Protein AF-B9RR14-F1 (afdb_monomer)

Structure (mmCIF, N/CA/C/O backbone):
data_AF-B9RR14-F1
#
_entry.id   AF-B9RR14-F1
#
loop_
_atom_site.group_PDB
_atom_site.id
_atom_site.type_symbol
_atom_site.label_atom_id
_atom_site.label_alt_id
_atom_site.label_comp_id
_atom_site.label_asym_id
_atom_site.label_entity_id
_atom_site.label_seq_id
_atom_site.pdbx_PDB_ins_code
_atom_site.Cartn_x
_atom_site.Cartn_y
_atom_site.Cartn_z
_atom_site.occupancy
_atom_site.B_iso_or_equiv
_atom_site.auth_seq_id
_atom_site.auth_comp_id
_atom_site.auth_asym_id
_atom_site.auth_atom_id
_atom_site.pdbx_PDB_model_num
ATOM 1 N N . MET A 1 1 ? 9.572 -14.301 -34.801 1.00 52.97 1 MET A N 1
ATOM 2 C CA . MET A 1 1 ? 9.648 -12.819 -34.838 1.00 52.97 1 MET A CA 1
ATOM 3 C C . MET A 1 1 ? 10.813 -12.328 -35.701 1.00 52.97 1 MET A C 1
ATOM 5 O O . MET A 1 1 ? 10.552 -11.582 -36.636 1.00 52.97 1 MET A 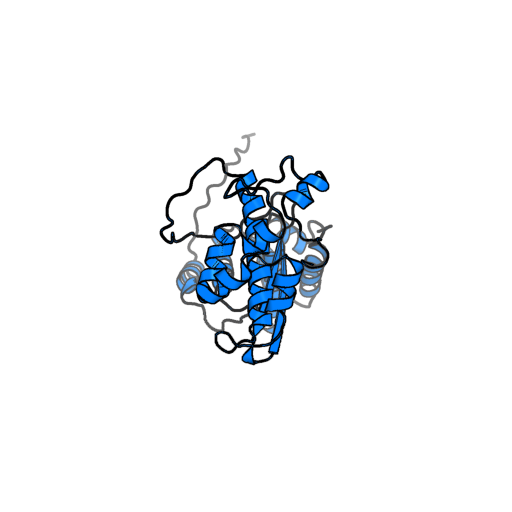O 1
ATOM 9 N N . VAL A 1 2 ? 12.050 -12.800 -35.463 1.00 56.50 2 VAL A N 1
ATOM 10 C CA . VAL A 1 2 ? 13.225 -12.548 -36.335 1.00 56.50 2 VAL A CA 1
ATOM 11 C C . VAL A 1 2 ? 12.963 -13.010 -37.778 1.00 56.50 2 VAL A C 1
ATOM 13 O O . VAL A 1 2 ? 13.040 -12.211 -38.700 1.00 56.50 2 VAL A O 1
ATOM 16 N N . TYR A 1 3 ? 12.524 -14.263 -37.936 1.00 54.09 3 TYR A N 1
ATOM 17 C CA . TYR A 1 3 ? 12.228 -14.916 -39.222 1.00 54.09 3 TYR A CA 1
ATOM 18 C C . TYR A 1 3 ? 11.117 -14.246 -40.053 1.00 54.09 3 TYR A C 1
ATOM 20 O O . TYR A 1 3 ? 11.032 -14.420 -41.259 1.00 54.09 3 TYR A O 1
ATOM 28 N N . HIS A 1 4 ? 10.250 -13.458 -39.412 1.00 56.78 4 HIS A N 1
ATOM 29 C CA . HIS A 1 4 ? 9.171 -12.732 -40.092 1.00 56.78 4 HIS A CA 1
ATOM 30 C C . HIS A 1 4 ? 9.531 -11.259 -40.341 1.00 56.78 4 HIS A C 1
ATOM 32 O O . HIS A 1 4 ? 8.638 -10.441 -40.557 1.00 56.78 4 HIS A O 1
ATOM 38 N N . GLY A 1 5 ? 10.810 -10.876 -40.200 1.00 57.16 5 GLY A N 1
ATOM 39 C CA . GLY A 1 5 ? 11.285 -9.499 -40.398 1.00 57.16 5 GLY A CA 1
ATOM 40 C C . GLY A 1 5 ? 10.596 -8.456 -39.508 1.00 57.16 5 GLY A C 1
ATOM 41 O O . GLY A 1 5 ? 10.641 -7.263 -39.792 1.00 57.16 5 GLY A O 1
ATOM 42 N N . SER A 1 6 ? 9.924 -8.900 -38.443 1.00 61.69 6 SER A N 1
ATOM 43 C CA . SER A 1 6 ? 8.972 -8.090 -37.673 1.00 61.69 6 SER A CA 1
ATOM 44 C C . SER A 1 6 ? 9.599 -7.439 -36.439 1.00 61.69 6 SER A C 1
ATOM 46 O O . SER A 1 6 ? 8.899 -6.822 -35.639 1.00 61.69 6 SER A O 1
ATOM 48 N N . ILE A 1 7 ? 10.913 -7.586 -36.265 1.00 73.75 7 ILE A N 1
ATOM 49 C CA . ILE A 1 7 ? 11.652 -6.962 -35.170 1.00 73.75 7 ILE A CA 1
ATOM 50 C C . ILE A 1 7 ? 11.805 -5.465 -35.441 1.00 73.75 7 ILE A C 1
ATOM 52 O O . ILE A 1 7 ? 12.308 -5.061 -36.485 1.00 73.75 7 ILE A O 1
ATOM 56 N N . MET A 1 8 ? 11.374 -4.649 -34.477 1.00 73.44 8 MET A N 1
ATOM 57 C CA . MET A 1 8 ? 11.361 -3.183 -34.547 1.00 73.44 8 MET A CA 1
ATOM 58 C C . MET A 1 8 ? 12.761 -2.564 -34.384 1.00 73.44 8 MET A C 1
ATOM 60 O O . MET A 1 8 ? 13.009 -1.837 -33.425 1.00 73.44 8 MET A O 1
ATOM 64 N N . CYS A 1 9 ? 13.675 -2.836 -35.317 1.00 79.94 9 CYS A N 1
ATOM 65 C CA . CYS A 1 9 ? 14.939 -2.102 -35.460 1.00 79.94 9 CYS A CA 1
ATOM 66 C C . CYS A 1 9 ? 14.716 -0.721 -36.109 1.00 79.94 9 CYS A C 1
ATOM 68 O O . CYS A 1 9 ? 13.651 -0.475 -36.685 1.00 79.94 9 CYS A O 1
ATOM 70 N N . ASN A 1 10 ? 15.694 0.189 -36.057 1.00 78.75 10 ASN A N 1
ATOM 71 C CA . ASN A 1 10 ? 15.516 1.547 -36.587 1.00 78.75 10 ASN A CA 1
ATOM 72 C C . ASN A 1 10 ? 15.233 1.579 -38.098 1.00 78.75 10 ASN A C 1
ATOM 74 O O . ASN A 1 10 ? 14.476 2.443 -38.531 1.00 78.75 10 ASN A O 1
ATOM 78 N N . VAL A 1 11 ? 15.707 0.607 -38.891 1.00 82.25 11 VAL A N 1
ATOM 79 C CA . VAL A 1 11 ? 15.262 0.444 -40.294 1.00 82.25 11 VAL A CA 1
ATOM 80 C C . VAL A 1 11 ? 13.749 0.224 -40.379 1.00 82.25 11 VAL A C 1
ATOM 82 O O . VAL A 1 11 ? 13.068 0.879 -41.166 1.00 82.25 11 VAL A O 1
ATOM 85 N N . GLN A 1 12 ? 13.193 -0.671 -39.557 1.00 79.38 12 GLN A N 1
ATOM 86 C CA . GLN A 1 12 ? 11.753 -0.949 -39.549 1.00 79.38 12 GLN A CA 1
ATOM 87 C C . GLN A 1 12 ? 10.946 0.209 -38.952 1.00 79.38 12 GLN A C 1
ATOM 89 O O . GLN A 1 12 ? 9.848 0.493 -39.422 1.00 79.38 12 GLN A O 1
ATOM 94 N N . ARG A 1 13 ? 11.494 0.919 -37.959 1.00 75.12 13 ARG A N 1
ATOM 95 C CA . ARG A 1 13 ? 10.875 2.121 -37.382 1.00 75.12 13 ARG A CA 1
ATOM 96 C C . ARG A 1 13 ? 10.825 3.267 -38.387 1.00 75.12 13 ARG A C 1
ATOM 98 O O . ARG A 1 13 ? 9.774 3.881 -38.514 1.00 75.12 13 ARG A O 1
ATOM 105 N N . ALA A 1 14 ? 11.909 3.511 -39.125 1.00 77.69 14 ALA A N 1
ATOM 106 C CA . ALA A 1 14 ? 11.965 4.543 -40.157 1.00 77.69 14 ALA A CA 1
ATOM 107 C C . ALA A 1 14 ? 10.986 4.231 -41.297 1.00 77.69 14 ALA A C 1
ATOM 109 O O . ALA A 1 14 ? 10.186 5.083 -41.672 1.00 77.69 14 ALA A O 1
ATOM 110 N N . ARG A 1 15 ? 10.947 2.972 -41.763 1.00 81.31 15 ARG A N 1
ATOM 111 C CA . ARG A 1 15 ? 9.957 2.505 -42.755 1.00 81.31 15 ARG A CA 1
ATOM 112 C C . ARG A 1 15 ? 8.505 2.714 -42.317 1.00 81.31 15 ARG A C 1
ATOM 114 O O . ARG A 1 15 ? 7.639 2.889 -43.163 1.00 81.31 15 ARG A O 1
ATOM 121 N N . ARG A 1 16 ? 8.238 2.671 -41.010 1.00 79.00 16 ARG A N 1
ATOM 122 C CA . ARG A 1 16 ? 6.902 2.830 -40.414 1.00 79.00 16 ARG A CA 1
ATOM 123 C C . ARG A 1 16 ? 6.635 4.244 -39.880 1.00 79.00 16 ARG A C 1
ATOM 125 O O . ARG A 1 16 ? 5.615 4.451 -39.237 1.00 79.00 16 ARG A O 1
ATOM 132 N N . GLY A 1 17 ? 7.541 5.199 -40.105 1.00 72.62 17 GLY A N 1
ATOM 133 C CA . GLY A 1 17 ? 7.379 6.594 -39.677 1.00 72.62 17 GLY A CA 1
ATOM 134 C C . GLY A 1 17 ? 7.570 6.860 -38.177 1.00 72.62 17 GLY A C 1
ATOM 135 O O . GLY A 1 17 ? 7.240 7.943 -37.711 1.00 72.62 17 GLY A O 1
ATOM 136 N N . PHE A 1 18 ? 8.112 5.912 -37.405 1.00 66.94 18 PHE A N 1
ATOM 137 C CA . PHE A 1 18 ? 8.341 6.075 -35.959 1.00 66.94 18 PHE A CA 1
ATOM 138 C C . PHE A 1 18 ? 9.662 6.774 -35.603 1.00 66.94 18 PHE A C 1
ATOM 140 O O . PHE A 1 18 ? 9.879 7.125 -34.447 1.00 66.94 18 PHE A O 1
ATOM 147 N N . THR A 1 19 ? 10.578 6.935 -36.557 1.00 71.56 19 THR A N 1
ATOM 148 C CA . THR A 1 19 ? 11.848 7.652 -36.363 1.00 71.56 19 THR A CA 1
ATOM 149 C C . THR A 1 19 ? 12.299 8.291 -37.672 1.00 71.56 19 THR A C 1
ATOM 151 O O . THR A 1 19 ? 11.945 7.813 -38.749 1.00 71.56 19 THR A O 1
ATOM 154 N N . SER A 1 20 ? 13.094 9.357 -37.581 1.00 74.06 20 SER A N 1
ATOM 155 C CA . SER A 1 20 ? 13.611 10.107 -38.729 1.00 74.06 20 SER A CA 1
ATOM 156 C C . SER A 1 20 ? 14.852 9.480 -39.375 1.00 74.06 20 SER A C 1
ATOM 158 O O . SER A 1 20 ? 15.225 9.884 -40.473 1.00 74.06 20 SER A O 1
ATOM 160 N N . HIS A 1 21 ? 15.498 8.496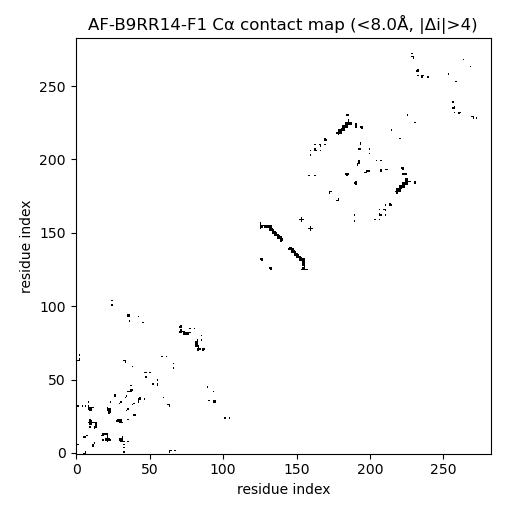 -38.733 1.00 78.38 21 HIS A N 1
ATOM 161 C CA . HIS A 1 21 ? 16.687 7.833 -39.278 1.00 78.38 21 HIS A CA 1
ATOM 162 C C . HIS A 1 21 ? 16.751 6.332 -38.967 1.00 78.38 21 HIS A C 1
ATOM 164 O O . HIS A 1 21 ? 16.360 5.877 -37.893 1.00 78.38 21 HIS A O 1
ATOM 170 N N . SER A 1 22 ? 17.346 5.555 -39.878 1.00 82.25 22 SER A N 1
ATOM 171 C CA . SER A 1 22 ? 17.551 4.106 -39.720 1.00 82.25 22 SER A CA 1
ATOM 172 C C . SER A 1 22 ? 18.838 3.724 -38.976 1.00 82.25 22 SER A C 1
ATOM 174 O O . SER A 1 22 ? 19.099 2.543 -38.761 1.00 82.25 22 SER A O 1
ATOM 176 N N . ARG A 1 23 ? 19.648 4.707 -38.564 1.00 80.06 23 ARG A N 1
ATOM 177 C CA . ARG A 1 23 ? 20.969 4.488 -37.956 1.00 80.06 23 ARG A CA 1
ATOM 178 C C . ARG A 1 23 ? 20.903 3.929 -36.531 1.00 80.06 23 ARG A C 1
ATOM 180 O O . ARG A 1 23 ? 20.001 4.256 -35.760 1.00 80.06 23 ARG A O 1
ATOM 187 N N . CYS A 1 24 ? 21.893 3.118 -36.183 1.00 79.38 24 CYS A N 1
ATOM 188 C CA . CYS A 1 24 ? 22.150 2.561 -34.864 1.00 79.38 24 CYS A CA 1
ATOM 189 C C . CYS A 1 24 ? 22.656 3.661 -33.928 1.00 79.38 24 CYS A C 1
ATOM 191 O O . CYS A 1 24 ? 23.647 4.328 -34.224 1.00 79.38 24 CYS A O 1
ATOM 193 N N . GLY A 1 25 ? 22.019 3.817 -32.766 1.00 71.69 25 GLY A N 1
ATOM 194 C CA . GLY A 1 25 ? 22.361 4.867 -31.796 1.00 71.69 25 GLY A CA 1
ATOM 195 C C . GLY A 1 25 ? 23.733 4.719 -31.121 1.00 71.69 25 GLY A C 1
ATOM 196 O O . GLY A 1 25 ? 24.126 5.604 -30.372 1.00 71.69 25 GLY A O 1
ATOM 197 N N . PHE A 1 26 ? 24.450 3.616 -31.363 1.00 69.38 26 PHE A N 1
ATOM 198 C CA . PHE A 1 26 ? 25.747 3.324 -30.736 1.00 69.38 26 PHE A CA 1
ATOM 199 C C . PHE A 1 26 ? 26.931 3.416 -31.699 1.00 69.38 26 PHE A C 1
ATOM 201 O O . PHE A 1 26 ? 27.992 3.880 -31.302 1.00 69.38 26 PHE A O 1
ATOM 208 N N . TYR A 1 27 ? 26.755 2.968 -32.944 1.00 71.75 27 TYR A N 1
ATOM 209 C CA . TYR A 1 27 ? 27.845 2.858 -33.924 1.00 71.75 27 TYR A CA 1
ATOM 210 C C . TYR A 1 27 ? 27.551 3.583 -35.244 1.00 71.75 27 TYR A C 1
ATOM 212 O O . TYR A 1 27 ? 28.403 3.620 -36.120 1.00 71.75 27 TYR A O 1
ATOM 220 N N . GLY A 1 28 ? 26.369 4.191 -35.399 1.00 71.50 28 GLY A N 1
ATOM 221 C CA . GLY A 1 28 ? 26.037 5.044 -36.546 1.00 71.50 28 GLY A CA 1
ATOM 222 C C . GLY A 1 28 ? 25.685 4.314 -37.848 1.00 71.50 28 GLY A C 1
ATOM 223 O O . GLY A 1 28 ? 25.060 4.929 -38.712 1.00 71.50 28 GLY A O 1
ATOM 224 N N . ASP A 1 29 ? 26.007 3.026 -37.973 1.00 82.00 29 ASP A N 1
ATOM 225 C CA . ASP A 1 29 ? 25.623 2.182 -39.114 1.00 82.00 29 ASP A CA 1
ATOM 226 C C . ASP A 1 29 ? 24.107 2.002 -39.232 1.00 82.00 29 ASP A C 1
ATOM 228 O O . ASP A 1 29 ? 23.364 2.191 -38.269 1.00 82.00 29 ASP A O 1
ATOM 232 N N . GLU A 1 30 ? 23.624 1.582 -40.399 1.00 85.31 30 GLU A N 1
ATOM 233 C CA . GLU A 1 30 ? 22.211 1.255 -40.573 1.00 85.31 30 GLU A CA 1
ATOM 234 C C . GLU A 1 30 ? 21.792 0.057 -39.698 1.00 85.31 30 GLU A C 1
ATOM 236 O O . GLU A 1 30 ? 22.338 -1.046 -39.776 1.00 85.31 30 GLU A O 1
ATOM 241 N N . GLU A 1 31 ? 20.782 0.260 -38.853 1.00 85.50 31 GLU A N 1
ATOM 242 C CA . GLU A 1 31 ? 20.330 -0.729 -37.880 1.00 85.50 31 GLU A CA 1
ATOM 243 C C . GLU A 1 31 ? 19.307 -1.687 -38.499 1.00 85.50 31 GLU A C 1
ATOM 245 O O . GLU A 1 31 ? 18.099 -1.638 -38.238 1.00 85.50 31 GLU A O 1
ATOM 250 N N . SER A 1 32 ? 19.805 -2.574 -39.353 1.00 88.06 32 SER A N 1
ATOM 251 C CA . SER A 1 32 ? 19.064 -3.738 -39.836 1.00 88.06 32 SER A CA 1
ATOM 252 C C . SER A 1 32 ? 18.867 -4.781 -38.722 1.00 88.06 32 SER A C 1
ATOM 254 O O . SER A 1 32 ? 19.476 -4.704 -37.654 1.00 88.06 32 SER A O 1
ATOM 256 N N . VAL A 1 33 ? 18.025 -5.793 -38.959 1.00 85.81 33 VAL A N 1
ATOM 257 C CA . VAL A 1 33 ? 17.794 -6.882 -37.987 1.00 85.81 33 VAL A CA 1
ATOM 258 C C . VAL A 1 33 ? 19.095 -7.633 -37.670 1.00 85.81 33 VAL A C 1
ATOM 260 O O . VAL A 1 33 ? 19.359 -7.910 -36.500 1.00 85.81 33 VAL A O 1
ATOM 263 N N . ILE A 1 34 ? 19.935 -7.911 -38.677 1.00 88.56 34 ILE A N 1
ATOM 264 C CA . ILE A 1 34 ? 21.226 -8.584 -38.459 1.00 88.56 34 ILE A CA 1
ATOM 265 C C . ILE A 1 34 ? 22.206 -7.697 -37.697 1.00 88.56 34 ILE A C 1
ATOM 267 O O . ILE A 1 34 ? 22.870 -8.163 -36.773 1.00 88.56 34 ILE A O 1
ATOM 271 N N . HIS A 1 35 ? 22.228 -6.398 -38.003 1.00 87.81 35 HIS A N 1
ATOM 272 C CA . HIS A 1 35 ? 23.059 -5.457 -37.269 1.00 87.81 35 HIS A CA 1
ATOM 273 C C . HIS A 1 35 ? 22.625 -5.376 -35.805 1.00 87.81 35 HIS A C 1
ATOM 275 O O . HIS A 1 35 ? 23.454 -5.467 -34.903 1.00 87.81 35 HIS A O 1
ATOM 281 N N . ALA A 1 36 ? 21.320 -5.265 -35.549 1.00 86.56 36 ALA A N 1
ATOM 282 C CA . ALA A 1 36 ? 20.792 -5.166 -34.197 1.00 86.56 36 ALA A CA 1
ATOM 283 C C . ALA A 1 36 ? 21.109 -6.405 -33.345 1.00 86.56 36 ALA A C 1
ATOM 285 O O . ALA A 1 36 ? 21.427 -6.261 -32.164 1.00 86.56 36 ALA A O 1
ATOM 286 N N . LEU A 1 37 ? 21.029 -7.600 -33.936 1.00 88.19 37 LEU A N 1
ATOM 287 C CA . LEU A 1 37 ? 21.139 -8.864 -33.208 1.00 88.19 37 LEU A CA 1
ATOM 288 C C . LEU A 1 37 ? 22.536 -9.491 -33.221 1.00 88.19 37 LEU A C 1
ATOM 290 O O . LEU A 1 37 ? 22.820 -10.275 -32.320 1.00 88.19 37 LEU A O 1
ATOM 294 N N . ARG A 1 38 ? 23.395 -9.184 -34.200 1.00 89.81 38 ARG A N 1
ATOM 295 C CA . ARG A 1 38 ? 24.703 -9.838 -34.386 1.00 89.81 38 ARG A CA 1
ATOM 296 C C . ARG A 1 38 ? 25.844 -8.852 -34.614 1.00 89.81 38 ARG A C 1
ATOM 298 O O . ARG A 1 38 ? 26.845 -8.937 -33.912 1.00 89.81 38 ARG A O 1
ATOM 305 N N . ASP A 1 39 ? 25.708 -7.933 -35.573 1.00 87.88 39 ASP A N 1
ATOM 306 C CA . ASP A 1 39 ? 26.886 -7.212 -36.093 1.00 87.88 39 ASP A CA 1
ATOM 307 C C . ASP A 1 39 ? 27.243 -5.932 -35.328 1.00 87.88 39 ASP A C 1
ATOM 309 O O . ASP A 1 39 ? 28.390 -5.483 -35.375 1.00 87.88 39 ASP A O 1
ATOM 313 N N . CYS A 1 40 ? 26.295 -5.362 -34.584 1.00 87.12 40 CYS A N 1
ATOM 314 C CA . CYS A 1 40 ? 26.552 -4.244 -33.684 1.00 87.12 40 CYS A CA 1
ATOM 315 C C . CYS A 1 40 ? 27.602 -4.627 -32.636 1.00 87.12 40 CYS A C 1
ATOM 317 O O . CYS A 1 40 ? 27.478 -5.677 -32.011 1.00 87.12 40 CYS A O 1
ATOM 319 N N . GLY A 1 41 ? 28.558 -3.739 -32.341 1.00 80.12 41 GLY A N 1
ATOM 320 C CA . GLY A 1 41 ? 29.623 -4.005 -31.362 1.00 80.12 41 GLY A CA 1
ATOM 321 C C . GLY A 1 41 ? 29.118 -4.477 -29.990 1.00 80.12 41 GLY A C 1
ATOM 322 O O . GLY A 1 41 ? 29.684 -5.399 -29.417 1.00 80.12 41 GLY A O 1
ATOM 323 N N . LEU A 1 42 ? 27.989 -3.941 -29.508 1.00 79.94 42 LEU A N 1
ATOM 324 C CA . LEU A 1 42 ? 27.339 -4.425 -28.278 1.00 79.94 42 LEU A CA 1
ATOM 325 C C . LEU A 1 42 ? 26.800 -5.861 -28.383 1.00 79.94 42 LEU A C 1
ATOM 327 O O . LEU A 1 42 ? 26.867 -6.609 -27.416 1.00 79.94 42 LEU A O 1
ATOM 331 N N . ALA A 1 43 ? 26.241 -6.243 -29.534 1.00 83.88 43 ALA A N 1
ATOM 332 C CA . ALA A 1 43 ? 25.750 -7.601 -29.748 1.00 83.88 43 ALA A CA 1
ATOM 333 C C . ALA A 1 43 ? 26.923 -8.581 -29.896 1.00 83.88 43 ALA A C 1
ATOM 335 O O . ALA A 1 43 ? 26.886 -9.661 -29.315 1.00 83.88 43 ALA A O 1
ATOM 336 N N . LYS A 1 44 ? 27.990 -8.174 -30.599 1.00 83.94 44 LYS A N 1
ATOM 337 C CA . LYS A 1 44 ? 29.225 -8.958 -30.747 1.00 83.94 44 LYS A CA 1
ATOM 338 C C . LYS A 1 44 ? 29.821 -9.358 -29.402 1.00 83.94 44 LYS A C 1
ATOM 340 O O . LYS A 1 44 ? 30.086 -10.535 -29.219 1.00 83.94 44 LYS A O 1
ATOM 345 N N . GLN A 1 45 ? 29.907 -8.433 -28.443 1.00 79.31 45 GLN A N 1
ATOM 346 C CA . GLN A 1 45 ? 30.414 -8.730 -27.094 1.00 79.31 45 GLN A CA 1
ATOM 347 C C . GLN A 1 45 ? 29.642 -9.868 -26.412 1.00 79.31 45 GLN A C 1
ATOM 349 O O . GLN A 1 45 ? 30.238 -10.754 -25.809 1.00 79.31 45 GLN A O 1
ATOM 354 N N . VAL A 1 46 ? 28.309 -9.890 -26.538 1.00 82.44 46 VAL A N 1
ATOM 355 C CA . VAL A 1 46 ? 27.488 -10.978 -25.978 1.00 82.44 46 VAL A CA 1
ATOM 356 C C . VAL A 1 46 ? 27.825 -12.307 -26.651 1.00 82.44 46 VAL A C 1
ATOM 358 O O . VAL A 1 46 ? 27.981 -13.322 -25.976 1.00 82.44 46 VAL A O 1
ATOM 361 N N . TRP A 1 47 ? 27.971 -12.313 -27.975 1.00 85.62 47 TRP A N 1
ATOM 362 C CA . TRP A 1 47 ? 28.294 -13.531 -28.714 1.00 85.62 47 TRP A CA 1
ATOM 363 C C . TRP A 1 47 ? 29.720 -14.019 -28.471 1.00 85.62 47 TRP A C 1
ATOM 365 O O . TRP A 1 47 ? 29.917 -15.221 -28.373 1.00 85.62 47 TRP A O 1
ATOM 375 N N . GLU A 1 48 ? 30.686 -13.122 -28.298 1.00 80.56 48 GLU A N 1
ATOM 376 C CA . GLU A 1 48 ? 32.076 -13.446 -27.949 1.00 80.56 48 GLU A CA 1
ATOM 377 C C . GLU A 1 48 ? 32.204 -14.074 -26.552 1.00 80.56 48 GLU A C 1
ATOM 379 O O . GLU A 1 48 ? 33.134 -14.838 -26.306 1.00 80.56 48 GLU A O 1
ATOM 384 N N . HIS A 1 49 ? 31.260 -13.805 -25.644 1.00 79.62 49 HIS A N 1
ATOM 385 C CA . HIS A 1 49 ? 31.187 -14.479 -24.344 1.00 79.62 49 HIS A CA 1
ATOM 386 C C . HIS A 1 49 ? 30.514 -15.858 -24.401 1.00 79.62 49 HIS A C 1
ATOM 388 O O . HIS A 1 49 ? 30.814 -16.719 -23.577 1.00 79.62 49 HIS A O 1
ATOM 394 N N . LEU A 1 50 ? 29.593 -16.069 -25.343 1.00 82.00 50 LEU A N 1
ATOM 395 C CA . LEU A 1 50 ? 28.802 -17.303 -25.448 1.00 82.00 50 LEU A CA 1
ATOM 396 C C . LEU A 1 50 ? 29.379 -18.312 -26.448 1.00 82.00 50 LEU A C 1
ATOM 398 O O . LEU A 1 50 ? 29.096 -19.506 -26.361 1.00 82.00 50 LEU A O 1
ATOM 402 N N . LEU A 1 51 ? 30.169 -17.841 -27.408 1.00 82.19 51 LEU A N 1
ATOM 403 C CA . LEU A 1 51 ? 30.799 -18.635 -28.452 1.00 82.19 51 LEU A CA 1
ATOM 404 C C . LEU A 1 51 ? 32.314 -18.500 -28.361 1.00 82.19 51 LEU A C 1
ATOM 406 O O . LEU A 1 51 ? 32.846 -17.427 -28.094 1.00 82.19 51 LEU A O 1
ATOM 410 N N . SER A 1 52 ? 33.026 -19.577 -28.694 1.00 78.25 52 SER A N 1
ATOM 411 C CA . SER A 1 52 ? 34.448 -19.439 -29.012 1.00 78.25 52 SER A CA 1
ATOM 412 C C . SER A 1 52 ? 34.629 -18.495 -30.204 1.00 78.25 52 SER A C 1
ATOM 414 O O . SER A 1 52 ? 33.796 -18.466 -31.116 1.00 78.25 52 SER A O 1
ATOM 416 N N . PHE A 1 53 ? 35.751 -17.778 -30.237 1.00 72.75 53 PHE A N 1
ATOM 417 C CA . PHE A 1 53 ? 36.091 -16.862 -31.328 1.00 72.75 53 PHE A CA 1
ATOM 418 C C . PHE A 1 53 ? 35.919 -17.511 -32.716 1.00 72.75 53 PHE A C 1
ATOM 420 O O . PHE A 1 53 ? 35.258 -16.957 -33.593 1.00 72.75 53 PHE A O 1
ATOM 427 N N . ASN A 1 54 ? 36.405 -18.746 -32.886 1.00 77.81 54 ASN A N 1
ATOM 428 C CA . ASN A 1 54 ? 36.289 -19.497 -34.141 1.00 77.81 54 ASN A CA 1
ATOM 429 C C . ASN A 1 54 ? 34.832 -19.815 -34.519 1.00 77.81 54 ASN A C 1
ATOM 431 O O . ASN A 1 54 ? 34.470 -19.759 -35.695 1.00 77.81 54 ASN A O 1
ATOM 435 N N . ALA A 1 55 ? 33.987 -20.133 -33.534 1.00 80.06 55 ALA A N 1
ATOM 436 C CA . ALA A 1 55 ? 32.572 -20.418 -33.760 1.00 80.06 55 ALA A CA 1
ATOM 437 C C . ALA A 1 55 ? 31.767 -19.157 -34.101 1.00 80.06 55 ALA A C 1
ATOM 439 O O . ALA A 1 55 ? 30.786 -19.245 -34.835 1.00 80.06 55 ALA A O 1
ATOM 440 N N . PHE A 1 56 ? 32.167 -17.992 -33.591 1.00 80.75 56 PHE A N 1
ATOM 441 C CA . PHE A 1 56 ? 31.538 -16.724 -33.946 1.00 80.75 56 PHE A CA 1
ATOM 442 C C . PHE A 1 56 ? 31.928 -16.281 -35.364 1.00 80.75 56 PHE A C 1
ATOM 444 O O . PHE A 1 56 ? 31.062 -15.971 -36.186 1.00 80.75 56 PHE A O 1
ATOM 451 N N . VAL A 1 57 ? 33.226 -16.326 -35.687 1.00 79.94 57 VAL A N 1
ATOM 452 C CA . VAL A 1 57 ? 33.749 -15.926 -37.003 1.00 79.94 57 VAL A CA 1
ATOM 453 C C . VAL A 1 57 ? 33.162 -16.777 -38.130 1.00 79.94 57 VAL A C 1
ATOM 455 O O . VAL A 1 57 ? 32.770 -16.221 -39.157 1.00 79.94 57 VAL A O 1
ATOM 458 N N . SER A 1 58 ? 33.014 -18.092 -37.935 1.00 83.50 58 SER A N 1
ATOM 459 C CA . SER A 1 58 ? 32.452 -18.997 -38.953 1.00 83.50 58 SER A CA 1
ATOM 460 C C . SER A 1 58 ? 30.997 -18.690 -39.331 1.00 83.50 58 SER A C 1
ATOM 462 O O . SER A 1 58 ? 30.529 -19.120 -40.383 1.00 83.50 58 SER A O 1
ATOM 464 N N . GLN A 1 59 ? 30.288 -17.912 -38.510 1.00 85.12 59 GLN A N 1
ATOM 465 C CA . GLN A 1 59 ? 28.877 -17.567 -38.692 1.00 85.12 59 GLN A CA 1
ATOM 466 C C . GLN A 1 59 ? 28.651 -16.091 -39.063 1.00 85.12 59 GLN A C 1
ATOM 468 O O . GLN A 1 59 ? 27.513 -15.673 -39.295 1.00 85.12 59 GLN A O 1
ATOM 473 N N . SER A 1 60 ? 29.723 -15.297 -39.129 1.00 81.62 60 SER A N 1
ATOM 474 C CA . SER A 1 60 ? 29.683 -13.844 -39.349 1.00 81.62 60 SER A CA 1
ATOM 475 C C . SER A 1 60 ? 29.132 -13.431 -40.720 1.00 81.62 60 SER A C 1
ATOM 477 O O . SER A 1 60 ? 28.531 -12.370 -40.843 1.00 81.62 60 SER A O 1
ATOM 479 N N . ASN A 1 61 ? 29.255 -14.294 -41.730 1.00 86.25 61 ASN A N 1
ATOM 480 C CA . ASN A 1 61 ? 28.787 -14.022 -43.094 1.00 86.25 61 ASN A CA 1
ATOM 481 C C . ASN A 1 61 ? 27.402 -14.611 -43.404 1.00 86.25 61 ASN A C 1
ATOM 483 O O . ASN A 1 61 ? 26.902 -14.449 -44.514 1.00 86.25 61 ASN A O 1
ATOM 487 N N . LEU A 1 62 ? 26.771 -15.306 -42.451 1.00 88.62 62 LEU A N 1
ATOM 488 C CA . LEU A 1 62 ? 25.455 -15.903 -42.678 1.00 88.62 62 LEU A CA 1
ATOM 489 C C . LEU A 1 62 ? 24.372 -14.825 -42.821 1.00 88.62 62 LEU A C 1
ATOM 491 O O . LEU A 1 62 ? 24.428 -13.784 -42.160 1.00 88.62 62 LEU A O 1
ATOM 495 N N . SER A 1 63 ? 23.359 -15.100 -43.645 1.00 89.12 63 SER A N 1
ATOM 496 C CA . SER A 1 63 ? 22.127 -14.306 -43.666 1.00 89.12 63 SER A CA 1
ATOM 497 C C . SER A 1 63 ? 21.410 -14.395 -42.308 1.00 89.12 63 SER A C 1
ATOM 499 O O . SER A 1 63 ? 21.686 -15.299 -41.518 1.00 89.12 63 SER A O 1
ATOM 501 N N . VAL A 1 64 ? 20.468 -13.486 -42.017 1.00 86.12 64 VAL A N 1
ATOM 502 C CA . VAL A 1 64 ? 19.652 -13.564 -40.782 1.00 86.12 64 VAL A CA 1
ATOM 503 C C . VAL A 1 64 ? 18.984 -14.925 -40.652 1.00 86.12 64 VAL A C 1
ATOM 505 O O . VAL A 1 64 ? 19.022 -15.527 -39.580 1.00 86.12 64 VAL A O 1
ATOM 508 N N . ASP A 1 65 ? 18.386 -15.410 -41.737 1.00 86.19 65 ASP A N 1
ATOM 509 C CA . ASP A 1 65 ? 17.602 -16.637 -41.718 1.00 86.19 65 ASP A CA 1
ATOM 510 C C . ASP A 1 65 ? 18.490 -17.868 -41.553 1.00 86.19 65 ASP A C 1
ATOM 512 O O . ASP A 1 65 ? 18.187 -18.736 -40.732 1.00 86.19 65 ASP A O 1
ATOM 516 N N . ASP A 1 66 ? 19.619 -17.921 -42.260 1.00 88.75 66 ASP A N 1
ATOM 517 C CA . ASP A 1 66 ? 20.558 -19.039 -42.149 1.00 88.75 66 ASP A CA 1
ATOM 518 C C . ASP A 1 66 ? 21.249 -19.050 -40.788 1.00 88.75 66 ASP A C 1
ATOM 520 O O . ASP A 1 66 ? 21.400 -20.109 -40.181 1.00 88.75 66 ASP A O 1
ATOM 524 N N . TRP A 1 67 ? 21.595 -17.877 -40.257 1.00 90.75 67 TRP A N 1
ATOM 525 C CA . TRP A 1 67 ? 22.183 -17.739 -38.928 1.00 90.75 67 TRP A CA 1
ATOM 526 C C . TRP A 1 67 ? 21.226 -18.201 -37.825 1.00 90.75 67 TRP A C 1
ATOM 528 O O . TRP A 1 67 ? 21.617 -18.957 -36.931 1.00 90.75 67 TRP A O 1
ATOM 538 N N . VAL A 1 68 ? 19.954 -17.797 -37.898 1.00 88.25 68 VAL A N 1
ATOM 539 C CA . VAL A 1 68 ? 18.923 -18.218 -36.940 1.00 88.25 68 VAL A CA 1
ATOM 540 C C . VAL A 1 68 ? 18.675 -19.722 -37.045 1.00 88.25 68 VAL A C 1
ATOM 542 O O . VAL A 1 68 ? 18.688 -20.413 -36.029 1.00 88.25 68 VAL A O 1
ATOM 545 N N . ARG A 1 69 ? 18.496 -20.261 -38.257 1.00 88.38 69 ARG A N 1
ATOM 546 C CA . ARG A 1 69 ? 18.275 -21.703 -38.461 1.00 88.38 69 ARG A CA 1
ATOM 547 C C . ARG A 1 69 ? 19.459 -22.539 -37.990 1.00 88.38 69 ARG A C 1
ATOM 549 O O . ARG A 1 69 ? 19.257 -23.596 -37.395 1.00 88.38 69 ARG A O 1
ATOM 556 N N . PHE A 1 70 ? 20.681 -22.071 -38.239 1.00 87.94 70 PHE A N 1
ATOM 557 C CA . PHE A 1 70 ? 21.896 -22.761 -37.826 1.00 87.94 70 PHE A CA 1
ATOM 558 C C . PHE A 1 70 ? 21.958 -22.940 -36.305 1.00 87.94 70 PHE A C 1
ATOM 560 O O . PHE A 1 70 ? 22.265 -24.037 -35.839 1.00 87.94 70 PHE A O 1
ATOM 567 N N . ASN A 1 71 ? 21.622 -21.895 -35.544 1.00 88.88 71 ASN A N 1
ATOM 568 C CA . ASN A 1 71 ? 21.729 -21.898 -34.084 1.00 88.88 71 ASN A CA 1
ATOM 569 C C . ASN A 1 71 ? 20.495 -22.436 -33.353 1.00 88.88 71 ASN A C 1
ATOM 571 O O . ASN A 1 71 ? 20.611 -22.882 -32.215 1.00 88.88 71 ASN A O 1
ATOM 575 N N . LEU A 1 72 ? 19.319 -22.432 -33.986 1.00 88.81 72 LEU A N 1
ATOM 576 C CA . LEU A 1 72 ? 18.124 -23.062 -33.416 1.00 88.81 72 LEU A CA 1
ATOM 577 C C . LEU A 1 72 ? 18.129 -24.591 -33.544 1.00 88.81 72 LEU A C 1
ATOM 579 O O . LEU A 1 72 ? 17.279 -25.253 -32.948 1.00 88.81 72 LEU A O 1
ATOM 583 N N . ASN A 1 73 ? 19.080 -25.159 -34.289 1.00 85.94 73 ASN A N 1
ATOM 584 C CA . ASN A 1 73 ? 19.256 -26.601 -34.371 1.00 85.94 73 ASN A CA 1
ATOM 585 C C . ASN A 1 73 ? 19.931 -27.124 -33.081 1.00 85.94 73 ASN A C 1
ATOM 587 O O . ASN A 1 73 ? 21.058 -26.713 -32.786 1.00 85.94 73 ASN A O 1
ATOM 591 N N . PRO A 1 74 ? 19.275 -28.003 -32.300 1.00 73.44 74 PRO A N 1
ATOM 592 C CA . PRO A 1 74 ? 19.829 -28.521 -31.054 1.00 73.44 74 PRO A CA 1
ATOM 593 C C . PRO A 1 74 ? 20.995 -29.471 -31.352 1.00 73.44 74 PRO A C 1
ATOM 595 O O . PRO A 1 74 ? 20.802 -30.619 -31.747 1.00 73.44 74 PRO A O 1
ATOM 598 N N . ARG A 1 75 ? 22.223 -28.970 -31.199 1.00 77.31 75 ARG A N 1
ATOM 599 C CA . ARG A 1 75 ? 23.461 -29.715 -31.501 1.00 77.31 75 ARG A CA 1
ATOM 600 C C . ARG A 1 75 ? 24.445 -29.767 -30.339 1.00 77.31 75 ARG A C 1
ATOM 602 O O . ARG A 1 75 ? 25.373 -30.569 -30.364 1.00 77.31 75 ARG A O 1
ATOM 609 N N . SER A 1 76 ? 24.282 -28.893 -29.353 1.00 82.81 76 SER A N 1
ATOM 610 C CA . SER A 1 76 ? 25.239 -28.706 -28.267 1.00 82.81 76 SER A CA 1
ATOM 611 C C . SER A 1 76 ? 24.562 -28.128 -27.030 1.00 82.81 76 SER A C 1
ATOM 613 O O . SER A 1 76 ? 23.452 -27.596 -27.096 1.00 82.81 76 SER A O 1
ATOM 615 N N . LYS A 1 77 ? 25.262 -28.220 -25.898 1.00 84.00 77 LYS A N 1
ATOM 616 C CA . LYS A 1 77 ? 24.878 -27.587 -24.637 1.00 84.00 77 LYS A CA 1
ATOM 617 C C . LYS A 1 77 ? 25.880 -26.505 -24.253 1.00 84.00 77 LYS A C 1
ATOM 619 O O . LYS A 1 77 ? 27.067 -26.637 -24.538 1.00 84.00 77 LYS A O 1
ATOM 624 N N . PHE A 1 78 ? 25.396 -25.476 -23.572 1.00 76.56 78 PHE A N 1
ATOM 625 C CA . PHE A 1 78 ? 26.192 -24.443 -22.921 1.00 76.56 78 PHE A CA 1
ATOM 626 C C . PHE A 1 78 ? 25.782 -24.389 -21.450 1.00 76.56 78 PHE A C 1
ATOM 628 O O . PHE A 1 78 ? 24.606 -24.193 -21.151 1.00 76.56 78 PHE A O 1
ATOM 635 N N . ASP A 1 79 ? 26.736 -24.625 -20.550 1.00 77.94 79 ASP A N 1
ATOM 636 C CA . ASP A 1 79 ? 26.521 -24.616 -19.094 1.00 77.94 79 ASP A CA 1
ATOM 637 C C . ASP A 1 79 ? 25.313 -25.464 -18.632 1.00 77.94 79 ASP A C 1
ATOM 639 O O . ASP A 1 79 ? 24.478 -25.058 -17.830 1.00 77.94 79 ASP A O 1
ATOM 643 N N . GLY A 1 80 ? 25.158 -26.653 -19.227 1.00 80.69 80 GLY A N 1
ATOM 644 C CA . GLY A 1 80 ? 24.055 -27.575 -18.930 1.00 80.69 80 GLY A CA 1
ATOM 645 C C . GLY A 1 80 ? 22.727 -27.285 -19.648 1.00 80.69 80 GLY A C 1
ATOM 646 O O . GLY A 1 80 ? 21.848 -28.149 -19.637 1.00 80.69 80 GLY A O 1
ATOM 647 N N . PHE A 1 81 ? 22.590 -26.149 -20.338 1.00 78.12 81 PHE A N 1
ATOM 648 C CA . PHE A 1 81 ? 21.398 -25.779 -21.112 1.00 78.12 81 PHE A CA 1
ATOM 649 C C . PHE A 1 81 ? 21.562 -26.079 -22.606 1.00 78.12 81 PHE A C 1
ATOM 651 O O . PHE A 1 81 ? 22.656 -25.968 -23.151 1.00 78.12 81 PHE A O 1
ATOM 658 N N . GLU A 1 82 ? 20.474 -26.435 -23.293 1.00 85.69 82 GLU A N 1
ATOM 659 C CA . GLU A 1 82 ? 20.482 -26.635 -24.750 1.00 85.69 82 GLU A CA 1
ATOM 660 C C . GLU A 1 82 ? 20.832 -25.325 -25.483 1.00 85.69 82 GLU A C 1
ATOM 662 O O . GLU A 1 82 ? 20.246 -24.273 -25.210 1.00 85.69 82 GLU A O 1
ATOM 667 N N . TRP A 1 83 ? 21.778 -25.373 -26.429 1.00 86.62 83 TRP A N 1
ATOM 668 C CA . TRP A 1 83 ? 22.298 -24.181 -27.113 1.00 86.62 83 TRP A CA 1
ATOM 669 C C . TRP A 1 83 ? 21.211 -23.381 -27.827 1.00 86.62 83 TRP A C 1
ATOM 671 O O . TRP A 1 83 ? 21.216 -22.157 -27.774 1.00 86.62 83 TRP A O 1
ATOM 681 N N . ASN A 1 84 ? 20.245 -24.048 -28.454 1.00 87.06 84 ASN A N 1
ATOM 682 C CA . ASN A 1 84 ? 19.133 -23.378 -29.126 1.00 87.06 84 ASN A CA 1
ATOM 683 C C . ASN A 1 84 ? 18.287 -22.527 -28.159 1.00 87.06 84 ASN A C 1
ATOM 685 O O . ASN A 1 84 ? 17.796 -21.467 -28.553 1.00 87.06 84 ASN A O 1
ATOM 689 N N . VAL A 1 85 ? 18.154 -22.949 -26.895 1.00 84.38 85 VAL A N 1
ATOM 690 C CA . VAL A 1 85 ? 17.478 -22.183 -25.837 1.00 84.38 85 VAL A CA 1
ATOM 691 C C . VAL A 1 85 ? 18.329 -20.986 -25.425 1.00 84.38 85 VAL A C 1
ATOM 693 O O . VAL A 1 85 ? 17.820 -19.867 -25.390 1.00 84.38 85 VAL A O 1
ATOM 696 N N . VAL A 1 86 ? 19.625 -21.198 -25.175 1.00 83.88 86 VAL A N 1
ATOM 697 C CA . VAL A 1 86 ? 20.574 -20.126 -24.823 1.00 83.88 86 VAL A CA 1
ATOM 698 C C . VAL A 1 86 ? 20.638 -19.074 -25.932 1.00 83.88 86 VAL A C 1
ATOM 700 O O . VAL A 1 86 ? 20.521 -17.882 -25.667 1.00 83.88 86 VAL A O 1
ATOM 703 N N . PHE A 1 87 ? 20.726 -19.505 -27.187 1.00 89.06 87 PHE A N 1
ATOM 704 C CA . PHE A 1 87 ? 20.739 -18.645 -28.361 1.00 89.06 87 PHE A CA 1
ATOM 705 C C . PHE A 1 87 ? 19.456 -17.816 -28.486 1.00 89.06 87 PHE A C 1
ATOM 707 O O . PHE A 1 87 ? 19.527 -16.590 -28.596 1.00 89.06 87 PHE A O 1
ATOM 714 N N . ALA A 1 88 ? 18.281 -18.456 -28.426 1.00 85.81 88 ALA A N 1
ATOM 715 C CA . ALA A 1 88 ? 17.000 -17.756 -28.521 1.00 85.81 88 ALA A CA 1
ATOM 716 C C . ALA A 1 88 ? 16.815 -16.743 -27.378 1.00 85.81 88 ALA A C 1
ATOM 718 O O . ALA A 1 88 ? 16.315 -15.634 -27.594 1.00 85.81 88 ALA A O 1
ATOM 719 N N . TRP A 1 89 ? 17.258 -17.096 -26.169 1.00 84.19 89 TRP A N 1
ATOM 720 C CA . TRP A 1 89 ? 17.169 -16.226 -25.002 1.00 84.19 89 TRP A CA 1
ATOM 721 C C . TRP A 1 89 ? 18.128 -15.033 -25.088 1.00 84.19 89 TRP A C 1
ATOM 723 O O . TRP A 1 89 ? 17.718 -13.899 -24.829 1.00 84.19 89 TRP A O 1
ATOM 733 N N . SER A 1 90 ? 19.364 -15.247 -25.541 1.00 84.69 90 SER A N 1
ATOM 734 C CA . SER A 1 90 ? 20.335 -14.174 -25.784 1.00 84.69 90 SER A CA 1
ATOM 735 C C . SER A 1 90 ? 19.870 -13.211 -26.874 1.00 84.69 90 SER A C 1
ATOM 737 O O . SER A 1 90 ? 19.976 -11.999 -26.696 1.00 84.69 90 SER A O 1
ATOM 739 N N . GLN A 1 91 ? 19.268 -13.709 -27.961 1.00 86.00 91 GLN A N 1
ATOM 740 C CA . GLN A 1 91 ? 18.663 -12.851 -28.988 1.00 86.00 91 GLN A CA 1
ATOM 741 C C . GLN A 1 91 ? 17.552 -11.962 -28.414 1.00 86.00 91 GLN A C 1
ATOM 743 O O . GLN A 1 91 ? 17.486 -10.770 -28.729 1.00 86.00 91 GLN A O 1
ATOM 748 N N . TRP A 1 92 ? 16.695 -12.526 -27.557 1.00 81.38 92 TRP A N 1
ATOM 749 C CA . TRP A 1 92 ? 15.636 -11.772 -26.890 1.00 81.38 92 TRP A CA 1
ATOM 750 C C . TRP A 1 92 ? 16.206 -10.678 -25.982 1.00 81.38 92 TRP A C 1
ATOM 752 O O . TRP A 1 92 ? 15.756 -9.534 -26.056 1.00 81.38 92 TRP A O 1
ATOM 762 N N . TRP A 1 93 ? 17.230 -10.988 -25.182 1.00 78.81 93 TRP A N 1
ATOM 763 C CA . TRP A 1 93 ? 17.879 -10.009 -24.308 1.00 78.81 93 TRP A CA 1
ATOM 764 C C . TRP A 1 93 ? 18.598 -8.905 -25.082 1.00 78.81 93 TRP A C 1
ATOM 766 O O . TRP A 1 93 ? 18.428 -7.736 -24.738 1.00 78.81 93 TRP A O 1
ATOM 776 N N . ILE A 1 94 ? 19.338 -9.237 -26.145 1.00 82.44 94 ILE A N 1
ATOM 777 C CA . ILE A 1 94 ? 20.008 -8.249 -27.008 1.00 82.44 94 ILE A CA 1
ATOM 778 C C . ILE A 1 94 ? 18.983 -7.262 -27.578 1.00 82.44 94 ILE A C 1
ATOM 780 O O . ILE A 1 94 ? 19.190 -6.048 -27.524 1.00 82.44 94 ILE A O 1
ATOM 784 N N . TRP A 1 95 ? 17.848 -7.759 -28.075 1.00 81.50 95 TRP A N 1
ATOM 785 C CA . TRP A 1 95 ? 16.774 -6.900 -28.569 1.00 81.50 95 TRP A CA 1
ATOM 786 C C . TRP A 1 95 ? 16.119 -6.073 -27.450 1.00 81.50 95 TRP A C 1
ATOM 788 O O . TRP A 1 95 ? 15.985 -4.855 -27.582 1.00 81.50 95 TRP A O 1
ATOM 798 N N . LYS A 1 96 ? 15.779 -6.695 -26.314 1.00 74.69 96 LYS A N 1
ATOM 799 C CA . LYS A 1 96 ? 15.118 -6.022 -25.186 1.00 74.69 96 LYS A CA 1
ATOM 800 C C . LYS A 1 96 ? 15.970 -4.889 -24.607 1.00 74.69 96 LYS A C 1
ATOM 802 O O . LYS A 1 96 ? 15.446 -3.811 -24.337 1.00 74.69 96 LYS A O 1
ATOM 807 N N . TRP A 1 97 ? 17.280 -5.096 -24.464 1.00 67.69 97 TRP A N 1
ATOM 808 C CA . TRP A 1 97 ? 18.222 -4.066 -24.010 1.00 67.69 97 TRP A CA 1
ATOM 809 C C . TRP A 1 97 ? 18.282 -2.857 -24.949 1.00 67.69 97 TRP A C 1
ATOM 811 O O . TRP A 1 97 ? 18.446 -1.721 -24.497 1.00 67.69 97 TRP A O 1
ATOM 821 N N . ARG A 1 98 ? 18.126 -3.083 -26.256 1.00 69.38 98 ARG A N 1
ATOM 822 C CA . ARG A 1 98 ? 18.114 -2.019 -27.268 1.00 69.38 98 ARG A CA 1
ATOM 823 C C . ARG A 1 98 ? 16.838 -1.180 -27.204 1.00 69.38 98 ARG A C 1
ATOM 825 O O . ARG A 1 98 ? 16.924 0.040 -27.318 1.00 69.38 98 ARG A O 1
ATOM 832 N N . ASP A 1 99 ? 15.691 -1.793 -26.924 1.00 62.88 99 ASP A N 1
ATOM 833 C CA . ASP A 1 99 ? 14.438 -1.061 -26.698 1.00 62.88 99 ASP A CA 1
ATOM 834 C C . ASP A 1 99 ? 14.485 -0.190 -25.438 1.00 62.88 99 ASP A C 1
ATOM 836 O O . ASP A 1 99 ? 14.059 0.965 -25.464 1.00 62.88 99 ASP A O 1
ATOM 840 N N . VAL A 1 100 ? 15.071 -0.703 -24.353 1.00 55.44 100 VAL A N 1
ATOM 841 C CA . VAL A 1 100 ? 15.211 0.044 -23.093 1.00 55.44 100 VAL A CA 1
ATOM 842 C C . VAL A 1 100 ? 16.167 1.239 -23.245 1.00 55.44 100 VAL A C 1
ATOM 844 O O . VAL A 1 100 ? 15.904 2.308 -22.699 1.00 55.44 100 VAL A O 1
ATOM 847 N N . LYS A 1 101 ? 17.246 1.119 -24.035 1.00 50.88 101 LYS A N 1
ATOM 848 C CA . LYS A 1 101 ? 18.171 2.240 -24.299 1.00 50.88 101 LYS A CA 1
ATOM 849 C C . LYS A 1 101 ? 17.674 3.237 -25.350 1.00 50.88 101 LYS A C 1
ATOM 851 O O . LYS A 1 101 ? 18.031 4.408 -25.252 1.00 50.88 101 LYS A O 1
ATOM 856 N N . ALA A 1 102 ? 16.838 2.835 -26.312 1.00 47.31 102 ALA A N 1
ATOM 857 C CA . ALA A 1 102 ? 16.193 3.782 -27.230 1.00 47.31 102 ALA A CA 1
ATOM 858 C C . ALA A 1 102 ? 15.302 4.789 -26.474 1.00 47.31 102 ALA A C 1
ATOM 860 O O . ALA A 1 102 ? 15.273 5.964 -26.830 1.00 47.31 102 ALA A O 1
ATOM 861 N N . ALA A 1 103 ? 14.660 4.361 -25.381 1.00 39.88 103 ALA A N 1
ATOM 862 C CA . ALA A 1 103 ? 13.933 5.257 -24.479 1.00 39.88 103 ALA A CA 1
ATOM 863 C C . ALA A 1 103 ? 14.861 6.226 -23.711 1.00 39.88 103 ALA A C 1
ATOM 865 O O . ALA A 1 103 ? 14.472 7.357 -23.415 1.00 39.88 103 ALA A O 1
ATOM 866 N N . PHE A 1 104 ? 16.100 5.808 -23.428 1.00 32.62 104 PHE A N 1
ATOM 867 C CA . PHE A 1 104 ? 17.098 6.590 -22.690 1.00 32.62 104 PHE A CA 1
ATOM 868 C C . PHE A 1 104 ? 17.814 7.631 -23.571 1.00 32.62 104 PHE A C 1
ATOM 870 O O . PHE A 1 104 ? 17.970 8.776 -23.162 1.00 32.62 104 PHE A O 1
ATOM 877 N N . LEU A 1 105 ? 18.176 7.280 -24.813 1.00 36.53 105 LEU A N 1
ATOM 878 C CA . LEU A 1 105 ? 18.876 8.177 -25.750 1.00 36.53 105 LEU A CA 1
ATOM 879 C C . LEU A 1 105 ? 18.032 9.379 -26.211 1.00 36.53 105 LEU A C 1
ATOM 881 O O . LEU A 1 105 ? 18.597 10.408 -26.569 1.00 36.53 105 LEU A O 1
ATOM 885 N N . ILE A 1 106 ? 16.699 9.289 -26.149 1.00 43.06 106 ILE A N 1
ATOM 886 C CA . ILE A 1 106 ? 15.800 10.432 -26.397 1.00 43.06 106 ILE A CA 1
ATOM 887 C C . ILE A 1 106 ? 15.891 11.476 -25.259 1.00 43.06 106 ILE A C 1
ATOM 889 O O . ILE A 1 106 ? 15.580 12.644 -25.476 1.00 43.06 106 ILE A O 1
ATOM 893 N N . HIS A 1 107 ? 16.388 11.099 -24.073 1.00 37.06 107 HIS A N 1
ATOM 894 C CA . HIS A 1 107 ? 16.378 11.940 -22.869 1.00 37.06 107 HIS A CA 1
ATOM 895 C C . HIS A 1 107 ? 17.756 12.433 -22.392 1.00 37.06 107 HIS A C 1
ATOM 897 O O . HIS A 1 107 ? 17.813 13.190 -21.426 1.00 37.06 107 HIS A O 1
ATOM 903 N N . SER A 1 108 ? 18.874 12.055 -23.022 1.00 27.89 108 SER A N 1
ATOM 904 C CA . SER A 1 108 ? 20.200 12.302 -22.429 1.00 27.89 108 SER A CA 1
ATOM 905 C C . SER A 1 108 ? 21.251 12.833 -23.415 1.00 27.89 108 SER A C 1
ATOM 907 O O . SER A 1 108 ? 22.126 12.097 -23.867 1.00 27.89 108 SER A O 1
ATOM 909 N N . LYS A 1 109 ? 21.259 14.153 -23.655 1.00 32.47 109 LYS A N 1
ATOM 910 C CA . LYS A 1 109 ? 22.485 14.908 -23.997 1.00 32.47 109 LYS A CA 1
ATOM 911 C C . LYS A 1 109 ? 23.354 15.133 -22.744 1.00 32.47 109 LYS A C 1
ATOM 913 O O . LYS A 1 109 ? 23.734 16.260 -22.451 1.00 32.47 109 LYS A O 1
ATOM 918 N N . VAL A 1 110 ? 23.650 14.090 -21.971 1.00 36.66 110 VAL A N 1
ATOM 919 C CA . VAL A 1 110 ? 24.602 14.172 -20.850 1.00 36.66 110 VAL A CA 1
ATOM 920 C C . VAL A 1 110 ? 25.334 12.837 -20.740 1.00 36.66 110 VAL A C 1
ATOM 922 O O . VAL A 1 110 ? 24.709 11.786 -20.620 1.00 36.66 110 VAL A O 1
ATOM 925 N N . ALA A 1 111 ? 26.662 12.886 -20.838 1.00 36.31 111 ALA A N 1
ATOM 926 C CA . ALA A 1 111 ? 27.546 11.740 -20.657 1.00 36.31 111 ALA A CA 1
ATOM 927 C C . ALA A 1 111 ? 27.543 11.273 -19.193 1.00 36.31 111 ALA A C 1
ATOM 929 O O . ALA A 1 111 ? 27.483 12.099 -18.285 1.00 36.31 111 ALA A O 1
ATOM 930 N N . ILE A 1 112 ? 27.669 9.964 -18.956 1.00 35.09 112 ILE A N 1
ATOM 931 C CA . ILE A 1 112 ? 27.881 9.414 -17.610 1.00 35.09 112 ILE A CA 1
ATOM 932 C C . ILE A 1 112 ? 29.206 8.631 -17.597 1.00 35.09 112 ILE A C 1
ATOM 934 O O . ILE A 1 112 ? 29.357 7.715 -18.411 1.00 35.09 112 ILE A O 1
ATOM 938 N N . PRO A 1 113 ? 30.158 8.957 -16.698 1.00 42.56 113 PRO A N 1
ATOM 939 C CA . PRO A 1 113 ? 31.358 8.162 -16.459 1.00 42.56 113 PRO A CA 1
ATOM 940 C C . PRO A 1 113 ? 31.093 6.947 -15.551 1.00 42.56 113 PRO A C 1
ATOM 942 O O . PRO A 1 113 ? 30.106 6.888 -14.823 1.00 42.56 113 PRO A O 1
ATOM 945 N N . SER A 1 114 ? 32.023 5.987 -15.620 1.00 40.09 114 SER A N 1
ATOM 946 C CA . SER A 1 114 ? 32.145 4.734 -14.854 1.00 40.09 114 SER A CA 1
ATOM 947 C C . SER A 1 114 ? 31.469 4.736 -13.471 1.00 40.09 114 SER A C 1
ATOM 949 O O . SER A 1 114 ? 31.903 5.437 -12.560 1.00 40.09 114 SER A O 1
ATOM 951 N N . ALA A 1 115 ? 30.431 3.912 -13.299 1.00 43.69 115 ALA A N 1
ATOM 952 C CA . ALA A 1 115 ? 29.639 3.872 -12.073 1.00 43.69 115 ALA A CA 1
ATOM 953 C C . ALA A 1 115 ? 30.282 2.982 -10.996 1.00 43.69 115 ALA A C 1
ATOM 955 O O . ALA A 1 115 ? 30.218 1.751 -11.056 1.00 43.69 115 ALA A O 1
ATOM 956 N N . ALA A 1 116 ? 30.832 3.618 -9.960 1.00 43.38 116 ALA A N 1
ATOM 957 C CA . ALA A 1 116 ? 30.840 3.034 -8.625 1.00 43.38 116 ALA A CA 1
ATOM 958 C C . ALA A 1 116 ? 29.389 2.705 -8.223 1.00 43.38 116 ALA A C 1
ATOM 960 O O . ALA A 1 116 ? 28.465 3.456 -8.548 1.00 43.38 116 ALA A O 1
ATOM 961 N N . LYS A 1 117 ? 29.167 1.571 -7.544 1.00 42.09 117 LYS A N 1
ATOM 962 C CA . LYS A 1 117 ? 27.843 1.227 -7.005 1.00 42.09 117 LYS A CA 1
ATOM 963 C C . LYS A 1 117 ? 27.508 2.196 -5.877 1.00 42.09 117 LYS A C 1
ATOM 965 O O . LYS A 1 117 ? 27.917 2.009 -4.738 1.00 42.09 117 LYS A O 1
ATOM 970 N N . GLU A 1 118 ? 26.777 3.237 -6.235 1.00 43.53 118 GLU A N 1
ATOM 971 C CA . GLU A 1 118 ? 26.194 4.187 -5.304 1.00 43.53 118 GLU A CA 1
ATOM 972 C C . GLU A 1 118 ? 25.008 3.540 -4.587 1.00 43.53 118 GLU A C 1
ATOM 974 O O . GLU A 1 118 ? 24.107 2.978 -5.221 1.00 43.53 118 GLU A O 1
ATOM 979 N N . LEU A 1 119 ? 24.999 3.628 -3.259 1.00 36.03 119 LEU A N 1
ATOM 980 C CA . LEU A 1 119 ? 23.866 3.222 -2.443 1.00 36.03 119 LEU A CA 1
ATOM 981 C C . LEU A 1 119 ? 22.760 4.266 -2.639 1.00 36.03 119 LEU A C 1
ATOM 983 O O . LEU A 1 119 ? 22.797 5.348 -2.061 1.00 36.03 119 LEU A O 1
ATOM 987 N N . ARG A 1 120 ? 21.804 3.976 -3.523 1.00 42.41 120 ARG A N 1
ATOM 988 C CA . ARG A 1 120 ? 20.661 4.859 -3.758 1.00 42.41 120 ARG A CA 1
ATOM 989 C C . ARG A 1 120 ? 19.517 4.452 -2.848 1.00 42.41 120 ARG A C 1
ATOM 991 O O . ARG A 1 120 ? 18.985 3.354 -2.980 1.00 42.41 120 ARG A O 1
ATOM 998 N N . HIS A 1 121 ? 19.114 5.361 -1.967 1.00 36.16 121 HIS A N 1
ATOM 999 C CA . HIS A 1 121 ? 17.808 5.276 -1.329 1.00 36.16 121 HIS A CA 1
ATOM 1000 C C . HIS A 1 121 ? 16.740 5.452 -2.411 1.00 36.16 121 HIS A C 1
ATOM 1002 O O . HIS A 1 121 ? 16.577 6.535 -2.972 1.00 36.16 121 HIS A O 1
ATOM 1008 N N . VAL A 1 122 ? 16.055 4.360 -2.746 1.00 44.03 122 VAL A N 1
ATOM 1009 C CA . VAL A 1 122 ? 14.946 4.352 -3.699 1.00 44.03 122 VAL A CA 1
ATOM 1010 C C . VAL A 1 122 ? 13.664 4.144 -2.908 1.00 44.03 122 VAL A C 1
ATOM 1012 O O . VAL A 1 122 ? 13.404 3.050 -2.417 1.00 44.03 122 VAL A O 1
ATOM 1015 N N . SER A 1 123 ? 12.870 5.203 -2.794 1.00 53.12 123 SER A N 1
ATOM 1016 C CA . SER A 1 123 ? 11.548 5.162 -2.166 1.00 53.12 123 SER A CA 1
ATOM 1017 C C . SER A 1 123 ? 10.455 5.126 -3.229 1.00 53.12 123 SER A C 1
ATOM 1019 O O . SER A 1 123 ? 10.636 5.606 -4.352 1.00 53.12 123 SER A O 1
ATOM 1021 N N . TRP A 1 124 ? 9.292 4.573 -2.880 1.00 71.81 124 TRP A N 1
ATOM 1022 C CA . TRP A 1 124 ? 8.110 4.708 -3.725 1.00 71.81 124 TRP A CA 1
ATOM 1023 C C . TRP A 1 124 ? 7.702 6.183 -3.792 1.00 71.81 124 TRP A C 1
ATOM 1025 O O . TRP A 1 124 ? 7.506 6.826 -2.765 1.00 71.81 124 TRP A O 1
ATOM 1035 N N . ILE A 1 125 ? 7.582 6.712 -5.008 1.00 72.62 125 ILE A N 1
ATOM 1036 C CA . ILE A 1 125 ? 7.112 8.078 -5.250 1.00 72.62 125 ILE A CA 1
ATOM 1037 C C . ILE A 1 125 ? 5.633 7.982 -5.631 1.00 72.62 125 ILE A C 1
ATOM 1039 O O . ILE A 1 125 ? 5.320 7.199 -6.537 1.00 72.62 125 ILE A O 1
ATOM 1043 N N . PRO A 1 126 ? 4.719 8.742 -5.010 1.00 66.94 126 PRO A N 1
ATOM 1044 C CA . PRO A 1 126 ? 3.323 8.771 -5.432 1.00 66.94 126 PRO A CA 1
ATOM 1045 C C . PRO A 1 126 ? 3.163 9.220 -6.895 1.00 66.94 126 PRO A C 1
ATOM 1047 O O . PRO A 1 126 ? 4.023 9.926 -7.431 1.00 66.94 126 PRO A O 1
ATOM 1050 N N . PRO A 1 127 ? 2.133 8.752 -7.625 1.00 72.31 127 PRO A N 1
ATOM 1051 C CA . PRO A 1 127 ? 1.777 9.357 -8.908 1.00 72.31 127 PRO A CA 1
ATOM 1052 C C . PRO A 1 127 ? 1.298 10.809 -8.709 1.00 72.31 127 PRO A C 1
ATOM 1054 O O . PRO A 1 127 ? 0.938 11.198 -7.603 1.00 72.31 127 PRO A O 1
ATOM 1057 N N . GLY A 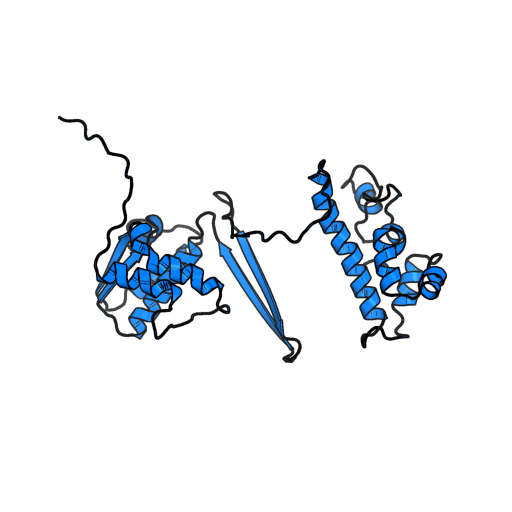1 128 ? 1.303 11.617 -9.774 1.00 73.69 128 GLY A N 1
ATOM 1058 C CA . GLY A 1 128 ? 0.708 12.959 -9.731 1.00 73.69 128 GLY A CA 1
ATOM 1059 C C . GLY A 1 128 ? -0.805 12.905 -9.486 1.00 73.69 128 GLY A C 1
ATOM 1060 O O . GLY A 1 128 ? -1.431 11.872 -9.717 1.00 73.69 128 GLY A O 1
ATOM 1061 N N . GLU A 1 129 ? -1.399 14.005 -9.026 1.00 69.88 129 GLU A N 1
ATOM 1062 C CA . GLU A 1 129 ? -2.845 14.096 -8.786 1.00 69.88 129 GLU A CA 1
ATOM 1063 C C . GLU A 1 129 ? -3.650 13.702 -10.041 1.00 69.88 129 GLU A C 1
ATOM 1065 O O . GLU A 1 129 ? -3.297 14.065 -11.165 1.00 69.88 129 GLU A O 1
ATOM 1070 N N . GLY A 1 130 ? -4.690 12.881 -9.862 1.00 65.12 130 GLY A N 1
ATOM 1071 C CA . GLY A 1 130 ? -5.480 12.299 -10.958 1.00 65.12 130 GLY A CA 1
ATOM 1072 C C . GLY A 1 130 ? -4.846 11.089 -11.662 1.00 65.12 130 GLY A C 1
ATOM 1073 O O . GLY A 1 130 ? -5.526 10.422 -12.443 1.00 65.12 130 GLY A O 1
ATOM 1074 N N . TRP A 1 131 ? -3.582 10.757 -11.376 1.00 68.25 131 TRP A N 1
ATOM 1075 C CA . TRP A 1 131 ? -2.906 9.570 -11.904 1.00 68.25 131 TRP A CA 1
ATOM 1076 C C . TRP A 1 131 ? -2.891 8.421 -10.894 1.00 68.25 131 TRP A C 1
ATOM 1078 O O . TRP A 1 131 ? -2.768 8.613 -9.686 1.00 68.25 131 TRP A O 1
ATOM 1088 N N . PHE A 1 132 ? -2.940 7.196 -11.416 1.00 66.62 132 PHE A N 1
ATOM 1089 C CA . PHE A 1 132 ? -2.884 5.967 -10.628 1.00 66.62 132 PHE A CA 1
ATOM 1090 C C . PHE A 1 132 ? -1.626 5.173 -10.975 1.00 66.62 132 PHE A C 1
ATOM 1092 O O . PHE A 1 132 ? -1.196 5.124 -12.129 1.00 66.62 132 PHE A O 1
ATOM 1099 N N . LYS A 1 133 ? -1.025 4.538 -9.969 1.00 71.31 133 LYS A N 1
ATOM 1100 C CA . LYS A 1 133 ? 0.195 3.742 -10.094 1.00 71.31 133 LYS A CA 1
ATOM 1101 C C . LYS A 1 133 ? -0.112 2.283 -9.784 1.00 71.31 133 LYS A C 1
ATOM 1103 O O . LYS A 1 133 ? -0.389 1.936 -8.639 1.00 71.31 133 LYS A O 1
ATOM 1108 N N . LEU A 1 134 ? -0.055 1.442 -10.816 1.00 70.25 134 LEU A N 1
ATOM 1109 C CA . LEU A 1 134 ? -0.075 -0.012 -10.689 1.00 70.25 134 LEU A CA 1
ATOM 1110 C C . LEU A 1 134 ? 1.353 -0.500 -10.428 1.00 70.25 134 LEU A C 1
ATOM 1112 O O . LEU A 1 134 ? 2.246 -0.306 -11.253 1.00 70.25 134 LEU A O 1
ATOM 1116 N N . ASN A 1 135 ? 1.565 -1.148 -9.291 1.00 76.44 135 ASN A N 1
ATOM 1117 C CA . ASN A 1 135 ? 2.762 -1.931 -9.021 1.00 76.44 135 ASN A CA 1
ATOM 1118 C C . ASN A 1 135 ? 2.375 -3.406 -9.098 1.00 76.44 135 ASN A C 1
ATOM 1120 O O . ASN A 1 135 ? 1.414 -3.807 -8.452 1.00 76.44 135 ASN A O 1
ATOM 1124 N N . ALA A 1 136 ? 3.097 -4.203 -9.875 1.00 55.25 136 ALA A N 1
ATOM 1125 C CA . ALA A 1 136 ? 2.866 -5.635 -9.984 1.00 55.25 136 ALA A CA 1
ATOM 1126 C C . ALA A 1 136 ? 4.204 -6.364 -9.971 1.00 55.25 136 ALA A C 1
ATOM 1128 O O . ALA A 1 136 ? 5.192 -5.846 -10.492 1.00 55.25 136 ALA A O 1
ATOM 1129 N N . ASP A 1 137 ? 4.215 -7.550 -9.382 1.00 65.81 137 ASP A N 1
ATOM 1130 C CA . ASP A 1 137 ? 5.367 -8.432 -9.362 1.00 65.81 137 ASP A CA 1
ATOM 1131 C C . ASP A 1 137 ? 4.933 -9.885 -9.559 1.00 65.81 137 ASP A C 1
ATOM 1133 O O . ASP A 1 137 ? 3.801 -10.277 -9.258 1.00 65.81 137 ASP A O 1
ATOM 1137 N N . GLY A 1 138 ? 5.845 -10.682 -10.099 1.00 56.22 138 GLY A N 1
ATOM 1138 C CA . GLY A 1 138 ? 5.665 -12.107 -10.303 1.00 56.22 138 GLY A CA 1
ATOM 1139 C C . GLY A 1 138 ? 6.795 -12.868 -9.635 1.00 56.22 138 GLY A C 1
ATOM 1140 O O . GLY A 1 138 ? 7.966 -12.598 -9.884 1.00 56.22 138 GLY A O 1
ATOM 1141 N N . CYS A 1 139 ? 6.458 -13.872 -8.833 1.00 71.56 139 CYS A N 1
ATOM 1142 C CA . CYS A 1 139 ? 7.431 -14.802 -8.289 1.00 71.56 139 CYS A CA 1
ATOM 1143 C C . CYS A 1 139 ? 7.332 -16.154 -8.999 1.00 71.56 139 CYS A C 1
ATOM 1145 O O . CYS A 1 139 ? 6.256 -16.621 -9.376 1.00 71.56 139 CYS A O 1
ATOM 1147 N N . CYS A 1 140 ? 8.475 -16.810 -9.167 1.00 63.03 140 CYS A N 1
ATOM 1148 C CA . CYS A 1 140 ? 8.545 -18.179 -9.655 1.00 63.03 140 CYS A CA 1
ATOM 1149 C C . CYS A 1 140 ? 9.566 -18.942 -8.815 1.00 63.03 140 CYS A C 1
ATOM 1151 O O . CYS A 1 140 ? 10.739 -18.575 -8.765 1.00 63.03 140 CYS A O 1
ATOM 1153 N N . LYS A 1 141 ? 9.130 -20.008 -8.135 1.00 70.00 141 LYS A N 1
ATOM 1154 C CA . LYS A 1 141 ? 10.037 -20.912 -7.419 1.00 70.00 141 LYS A CA 1
ATOM 1155 C C . LYS A 1 141 ? 10.312 -22.132 -8.285 1.00 70.00 141 LYS A C 1
ATOM 1157 O O . LYS A 1 141 ? 9.522 -23.075 -8.318 1.00 70.00 141 LYS A O 1
ATOM 1162 N N . GLN A 1 142 ? 11.477 -22.125 -8.929 1.00 60.16 142 GLN A N 1
ATOM 1163 C CA . GLN A 1 142 ? 11.929 -23.159 -9.868 1.00 60.16 142 GLN A CA 1
ATOM 1164 C C . GLN A 1 142 ? 11.893 -24.574 -9.274 1.00 60.16 142 GLN A C 1
ATOM 1166 O O . GLN A 1 142 ? 11.441 -25.504 -9.934 1.00 60.16 142 GLN A O 1
ATOM 1171 N N . VAL A 1 143 ? 12.268 -24.720 -7.998 1.00 65.19 143 VAL A N 1
ATOM 1172 C CA . VAL A 1 143 ? 12.304 -26.019 -7.302 1.00 65.19 143 VAL A CA 1
ATOM 1173 C C . VAL A 1 143 ? 10.911 -26.633 -7.134 1.00 65.19 143 VAL A C 1
ATOM 1175 O O . VAL A 1 143 ? 10.767 -27.849 -7.167 1.00 65.19 143 VAL A O 1
ATOM 1178 N N . ARG A 1 144 ? 9.870 -25.807 -6.970 1.00 59.81 144 ARG A N 1
ATOM 1179 C CA . ARG A 1 144 ? 8.496 -26.284 -6.735 1.00 59.81 144 ARG A CA 1
ATOM 1180 C C . ARG A 1 144 ? 7.587 -26.174 -7.960 1.00 59.81 144 ARG A C 1
ATOM 1182 O O . ARG A 1 144 ? 6.461 -26.642 -7.889 1.00 59.81 144 ARG A O 1
ATOM 1189 N N . ARG A 1 145 ? 8.057 -25.582 -9.069 1.00 68.44 145 ARG A N 1
ATOM 1190 C CA . ARG A 1 145 ? 7.258 -25.276 -10.277 1.00 68.44 145 ARG A CA 1
ATOM 1191 C C . ARG A 1 145 ? 5.982 -24.474 -9.986 1.00 68.44 145 ARG A C 1
ATOM 1193 O O . ARG A 1 145 ? 4.976 -24.631 -10.668 1.00 68.44 145 ARG A O 1
ATOM 1200 N N . ILE A 1 146 ? 6.027 -23.608 -8.978 1.00 55.59 146 ILE A N 1
ATOM 1201 C CA . ILE A 1 146 ? 4.911 -22.729 -8.621 1.00 55.59 146 ILE A CA 1
ATOM 1202 C C . ILE A 1 146 ? 5.286 -21.310 -9.032 1.00 55.59 146 ILE A C 1
ATOM 1204 O O . ILE A 1 146 ? 6.375 -20.833 -8.696 1.00 55.59 146 ILE A O 1
ATOM 1208 N N . ALA A 1 147 ? 4.373 -20.655 -9.743 1.00 62.84 147 ALA A N 1
ATOM 1209 C CA . ALA A 1 147 ? 4.428 -19.234 -10.037 1.00 62.84 147 ALA A CA 1
ATOM 1210 C C . ALA A 1 147 ? 3.244 -18.531 -9.367 1.00 62.84 147 ALA A C 1
ATOM 1212 O O . ALA A 1 147 ? 2.153 -19.094 -9.278 1.00 62.84 147 ALA A O 1
ATOM 1213 N N . GLY A 1 148 ? 3.474 -17.315 -8.891 1.00 46.78 148 GLY A N 1
ATOM 1214 C CA . GLY A 1 148 ? 2.460 -16.456 -8.295 1.00 46.78 148 GLY A CA 1
ATOM 1215 C C . GLY A 1 148 ? 2.657 -15.024 -8.765 1.00 46.78 148 GLY A C 1
ATOM 1216 O O . GLY A 1 148 ? 3.780 -14.611 -9.037 1.00 46.78 148 GLY A O 1
ATOM 1217 N N . GLY A 1 149 ? 1.569 -14.274 -8.884 1.00 46.09 149 GLY A N 1
ATOM 1218 C CA . GLY A 1 149 ? 1.601 -12.850 -9.202 1.00 46.09 149 GLY A CA 1
ATOM 1219 C C . GLY A 1 149 ? 0.884 -12.056 -8.121 1.00 46.09 149 GLY A C 1
ATOM 1220 O O . GLY A 1 149 ? -0.108 -12.529 -7.568 1.00 46.09 149 GLY A O 1
ATOM 1221 N N . GLY A 1 150 ? 1.381 -10.859 -7.828 1.00 41.62 150 GLY A N 1
ATOM 1222 C CA . GLY A 1 150 ? 0.749 -9.904 -6.925 1.00 41.62 150 GLY A CA 1
ATOM 1223 C C . GLY A 1 150 ? 0.785 -8.502 -7.518 1.00 41.62 150 GLY A C 1
ATOM 1224 O O . GLY A 1 150 ? 1.708 -8.159 -8.252 1.00 41.62 150 GLY A O 1
ATOM 1225 N N . GLY A 1 151 ? -0.215 -7.677 -7.214 1.00 44.44 151 GLY A N 1
ATOM 1226 C CA . GLY A 1 151 ? -0.218 -6.282 -7.638 1.00 44.44 151 GLY A CA 1
ATOM 1227 C C . GLY A 1 151 ? -1.104 -5.392 -6.778 1.00 44.44 151 GLY A C 1
ATOM 1228 O O . GLY A 1 151 ? -2.015 -5.869 -6.107 1.00 44.44 151 GLY A O 1
ATOM 1229 N N . ILE A 1 152 ? -0.812 -4.094 -6.796 1.00 54.62 152 ILE A N 1
ATOM 1230 C CA . ILE A 1 152 ? -1.525 -3.047 -6.065 1.00 54.62 152 ILE A CA 1
ATOM 1231 C C . ILE A 1 152 ? -1.679 -1.810 -6.953 1.00 54.62 152 ILE A C 1
ATOM 1233 O O . ILE A 1 152 ? -0.732 -1.395 -7.623 1.00 54.62 152 ILE A O 1
ATOM 1237 N N . ILE A 1 153 ? -2.868 -1.208 -6.945 1.00 65.12 153 ILE A N 1
ATOM 1238 C CA . ILE A 1 153 ? -3.140 0.086 -7.582 1.00 65.12 153 ILE A CA 1
ATOM 1239 C C . ILE A 1 153 ? -3.261 1.131 -6.479 1.00 65.12 153 ILE A C 1
ATOM 1241 O O . ILE A 1 153 ? -4.031 0.956 -5.538 1.00 65.12 153 ILE A O 1
ATOM 1245 N N . ARG A 1 154 ? -2.486 2.209 -6.591 1.00 70.06 154 ARG A N 1
ATOM 1246 C C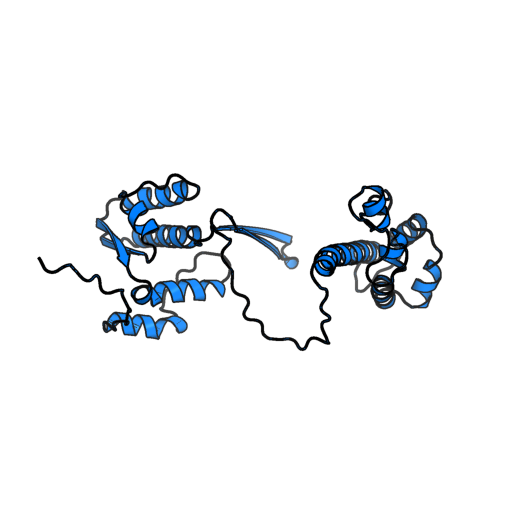A . ARG A 1 154 ? -2.480 3.326 -5.639 1.00 70.06 154 ARG A CA 1
ATOM 1247 C C . ARG A 1 154 ? -2.715 4.644 -6.363 1.00 70.06 154 ARG A C 1
ATOM 1249 O O . ARG A 1 154 ? -2.240 4.822 -7.483 1.00 70.06 154 ARG A O 1
ATOM 1256 N N . ASP A 1 155 ? -3.442 5.550 -5.729 1.00 70.19 155 ASP A N 1
ATOM 1257 C CA . ASP A 1 155 ? -3.564 6.942 -6.165 1.00 70.19 155 ASP A CA 1
ATOM 1258 C C . ASP A 1 155 ? -2.360 7.776 -5.689 1.00 70.19 155 ASP A C 1
ATOM 1260 O O . ASP A 1 155 ? -1.406 7.246 -5.108 1.00 70.19 155 ASP A O 1
ATOM 1264 N N . SER A 1 156 ? -2.394 9.084 -5.953 1.00 68.75 156 SER A N 1
ATOM 1265 C CA . SER A 1 156 ? -1.356 10.052 -5.567 1.00 68.75 156 SER A CA 1
ATOM 1266 C C . SER A 1 156 ? -1.165 10.196 -4.059 1.00 68.75 156 SER A C 1
ATOM 1268 O O . SER A 1 156 ? -0.181 10.784 -3.622 1.00 68.75 156 SER A O 1
ATOM 1270 N N . ILE A 1 157 ? -2.088 9.658 -3.265 1.00 65.06 157 ILE A N 1
ATOM 1271 C CA . ILE A 1 157 ? -2.121 9.800 -1.808 1.00 65.06 157 ILE A CA 1
ATOM 1272 C C . ILE A 1 157 ? -1.758 8.471 -1.125 1.00 65.06 157 ILE A C 1
ATOM 1274 O O . ILE A 1 157 ? -1.443 8.444 0.057 1.00 65.06 157 ILE A O 1
ATOM 1278 N N . GLY A 1 158 ? -1.752 7.357 -1.869 1.00 64.62 158 GLY A N 1
ATOM 1279 C CA . GLY A 1 158 ? -1.488 6.025 -1.325 1.00 64.62 158 GLY A CA 1
ATOM 1280 C C . GLY A 1 158 ? -2.645 5.464 -0.493 1.00 64.62 158 GLY A C 1
ATOM 1281 O O . GLY A 1 158 ? -2.459 4.472 0.210 1.00 64.62 158 GLY A O 1
ATOM 1282 N N . MET A 1 159 ? -3.844 6.044 -0.604 1.00 71.38 159 MET A N 1
ATOM 1283 C CA . MET A 1 159 ? -4.949 5.876 0.353 1.00 71.38 159 MET A CA 1
ATOM 1284 C C . MET A 1 159 ? -5.530 4.454 0.406 1.00 71.38 159 MET A C 1
ATOM 1286 O O . MET A 1 159 ? -6.127 4.047 1.400 1.00 71.38 159 MET A O 1
ATOM 1290 N N . GLY A 1 160 ? -5.287 3.650 -0.635 1.00 76.69 160 GLY A N 1
ATOM 1291 C CA . GLY A 1 160 ? -5.620 2.224 -0.629 1.00 76.69 160 GLY A CA 1
ATOM 1292 C C . GLY A 1 160 ? -4.843 1.426 0.426 1.00 76.69 160 GLY A C 1
ATOM 1293 O O . GLY A 1 160 ? -5.385 0.483 0.989 1.00 76.69 160 GLY A O 1
ATOM 1294 N N . ALA A 1 161 ? -3.598 1.803 0.740 1.00 78.69 161 ALA A N 1
ATOM 1295 C CA . ALA A 1 161 ? -2.822 1.120 1.778 1.00 78.69 161 ALA A CA 1
ATOM 1296 C C . ALA A 1 161 ? -3.377 1.412 3.181 1.00 78.69 161 ALA A C 1
ATOM 1298 O O . ALA A 1 161 ? -3.494 0.501 3.995 1.00 78.69 161 ALA A O 1
ATOM 1299 N N . GLU A 1 162 ? -3.777 2.658 3.432 1.00 86.44 162 GLU A N 1
ATOM 1300 C CA . GLU A 1 162 ? -4.348 3.085 4.711 1.00 86.44 162 GLU A CA 1
ATOM 1301 C C . GLU A 1 162 ? -5.720 2.446 4.959 1.00 86.44 162 GLU A C 1
ATOM 1303 O O . GLU A 1 162 ? -5.929 1.810 5.989 1.00 86.44 162 GLU A O 1
ATOM 1308 N N . LEU A 1 163 ? -6.633 2.498 3.979 1.00 90.06 163 LEU A N 1
ATOM 1309 C CA . LEU A 1 163 ? -7.934 1.824 4.082 1.00 90.06 163 LEU A CA 1
ATOM 1310 C C . LEU A 1 163 ? -7.790 0.306 4.251 1.00 90.06 163 LEU A C 1
ATOM 1312 O O . LEU A 1 163 ? -8.578 -0.307 4.970 1.00 90.06 163 LEU A O 1
ATOM 1316 N N . TRP A 1 164 ? -6.788 -0.308 3.613 1.00 88.50 164 TRP A N 1
ATOM 1317 C CA . TRP A 1 164 ? -6.492 -1.726 3.812 1.00 88.50 164 TRP A CA 1
ATOM 1318 C C . TRP A 1 164 ? -6.011 -2.008 5.237 1.00 88.50 164 TRP A C 1
ATOM 1320 O O . TRP A 1 164 ? -6.490 -2.955 5.856 1.00 88.50 164 TRP A O 1
ATOM 1330 N N . ALA A 1 165 ? -5.107 -1.181 5.771 1.00 89.38 165 ALA A N 1
ATOM 1331 C CA . ALA A 1 165 ? -4.627 -1.302 7.144 1.00 89.38 165 ALA A CA 1
ATOM 1332 C C . ALA A 1 165 ? -5.780 -1.177 8.153 1.00 89.38 165 ALA A C 1
ATOM 1334 O O . ALA A 1 165 ? -5.898 -2.019 9.043 1.00 89.38 165 ALA A O 1
ATOM 1335 N N . VAL A 1 166 ? -6.685 -0.210 7.956 1.00 94.06 166 VAL A N 1
ATOM 1336 C CA . VAL A 1 166 ? -7.899 -0.071 8.773 1.00 94.06 166 VAL A CA 1
ATOM 1337 C C . VAL A 1 166 ? -8.769 -1.321 8.674 1.00 94.06 166 VAL A C 1
ATOM 1339 O O . VAL A 1 166 ? -9.149 -1.874 9.701 1.00 94.06 166 VAL A O 1
ATOM 1342 N N . LEU A 1 167 ? -9.057 -1.808 7.462 1.00 94.81 167 LEU A N 1
ATOM 1343 C CA . LEU A 1 167 ? -9.888 -2.998 7.271 1.00 94.81 167 LEU A CA 1
ATOM 1344 C C . LEU A 1 167 ? -9.327 -4.207 8.031 1.00 94.81 167 LEU A C 1
ATOM 1346 O O . LEU A 1 167 ? -10.065 -4.878 8.751 1.00 94.81 167 LEU A O 1
ATOM 1350 N N . GLN A 1 168 ? -8.024 -4.466 7.902 1.00 92.88 168 GLN A N 1
ATOM 1351 C CA . GLN A 1 168 ? -7.375 -5.577 8.600 1.00 92.88 168 GLN A CA 1
ATOM 1352 C C . GLN A 1 168 ? -7.349 -5.369 10.119 1.00 92.88 168 GLN A C 1
ATOM 1354 O O . GLN A 1 168 ? -7.619 -6.314 10.857 1.00 92.88 168 GLN A O 1
ATOM 1359 N N . GLY A 1 169 ? -7.112 -4.141 10.593 1.00 92.62 169 GLY A N 1
ATOM 1360 C CA . GLY A 1 169 ? -7.189 -3.799 12.016 1.00 92.62 169 GLY A CA 1
ATOM 1361 C C . GLY A 1 169 ? -8.580 -4.041 12.611 1.00 92.62 169 GLY A C 1
ATOM 1362 O O . GLY A 1 169 ? -8.694 -4.626 13.686 1.00 92.62 169 GLY A O 1
ATOM 1363 N N . LEU A 1 170 ? -9.645 -3.679 11.885 1.00 95.12 170 LEU A N 1
ATOM 1364 C CA . LEU A 1 170 ? -11.033 -3.932 12.291 1.00 95.12 170 LEU A CA 1
ATOM 1365 C C . LEU A 1 170 ? -11.345 -5.436 12.363 1.00 95.12 170 LEU A C 1
ATOM 1367 O O . LEU A 1 170 ? -11.949 -5.891 13.334 1.00 95.12 170 LEU A O 1
ATOM 1371 N N . ILE A 1 171 ? -10.925 -6.212 11.354 1.00 93.81 171 ILE A N 1
ATOM 1372 C CA . ILE A 1 171 ? -11.090 -7.678 11.335 1.00 93.81 171 ILE A CA 1
ATOM 1373 C C . ILE A 1 171 ? -10.373 -8.306 12.532 1.00 93.81 171 ILE A C 1
ATOM 1375 O O . ILE A 1 171 ? -10.963 -9.119 13.244 1.00 93.81 171 ILE A O 1
ATOM 1379 N N . LEU A 1 172 ? -9.116 -7.920 12.757 1.00 91.50 172 LEU A N 1
ATOM 1380 C CA . LEU A 1 172 ? -8.296 -8.442 13.842 1.00 91.50 172 LEU A CA 1
ATOM 1381 C C . LEU A 1 172 ? -8.920 -8.126 15.203 1.00 91.50 172 LEU A C 1
ATOM 1383 O O . LEU A 1 172 ? -9.070 -9.027 16.027 1.00 91.50 172 LEU A O 1
ATOM 1387 N N . ALA A 1 173 ? -9.331 -6.876 15.426 1.00 93.19 173 ALA A N 1
ATOM 1388 C CA . ALA A 1 173 ? -9.938 -6.457 16.683 1.00 93.19 173 ALA A CA 1
ATOM 1389 C C . ALA A 1 173 ? -11.233 -7.224 16.981 1.00 93.19 173 ALA A C 1
ATOM 1391 O O . ALA A 1 173 ? -11.414 -7.730 18.090 1.00 93.19 173 ALA A O 1
ATOM 1392 N N . TRP A 1 174 ? -12.098 -7.382 15.974 1.00 94.31 174 TRP A N 1
ATOM 1393 C CA . TRP A 1 174 ? -13.325 -8.160 16.109 1.00 94.31 174 TRP A CA 1
ATOM 1394 C C . TRP A 1 174 ? -13.045 -9.630 16.444 1.00 94.31 174 TRP A C 1
ATOM 1396 O O . TRP A 1 174 ? -13.649 -10.184 17.360 1.00 94.31 174 TRP A O 1
ATOM 1406 N N . ASN A 1 175 ? -12.115 -10.265 15.727 1.00 93.50 175 ASN A N 1
ATOM 1407 C CA . ASN A 1 175 ? -11.774 -11.674 15.939 1.00 93.50 175 ASN A CA 1
ATOM 1408 C C . ASN A 1 175 ? -11.144 -11.929 17.318 1.00 93.50 175 ASN A C 1
ATOM 1410 O O . ASN A 1 175 ? -11.283 -13.026 17.853 1.00 93.50 175 ASN A O 1
ATOM 1414 N N . ASN A 1 176 ? -10.494 -10.920 17.902 1.00 92.00 176 ASN A N 1
ATOM 1415 C CA . ASN A 1 176 ? -9.956 -10.966 19.262 1.00 92.00 176 ASN A CA 1
ATOM 1416 C C . ASN A 1 176 ? -10.986 -10.576 20.345 1.00 92.00 176 ASN A C 1
ATOM 1418 O O . ASN A 1 176 ? -10.647 -10.549 21.526 1.00 92.00 176 ASN A O 1
ATOM 1422 N N . GLY A 1 177 ? -12.241 -10.286 19.979 1.00 93.69 177 GLY A N 1
ATOM 1423 C CA . GLY A 1 177 ? -13.306 -9.953 20.932 1.00 93.69 177 GLY A CA 1
ATOM 1424 C C . GLY A 1 177 ? -13.204 -8.544 21.527 1.00 93.69 177 GLY A C 1
ATOM 1425 O O . GLY A 1 177 ? -13.759 -8.276 22.596 1.00 93.69 1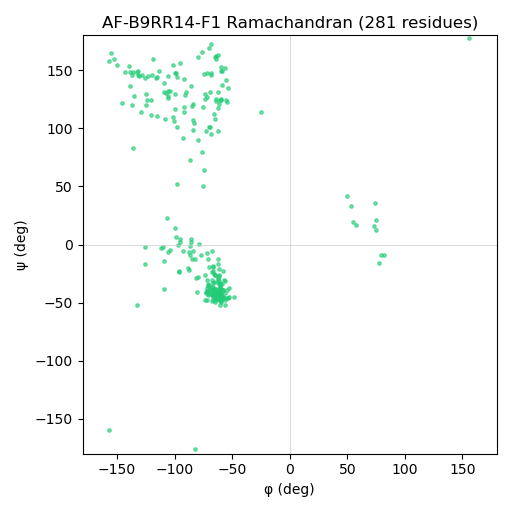77 GLY A O 1
ATOM 1426 N N . PHE A 1 178 ? -12.501 -7.617 20.871 1.00 93.50 178 PHE A N 1
ATOM 1427 C CA . PHE A 1 178 ? -12.422 -6.227 21.320 1.00 93.50 178 PHE A CA 1
ATOM 1428 C C . PHE A 1 178 ? -13.679 -5.454 20.901 1.00 93.50 178 PHE A C 1
ATOM 1430 O O . PHE A 1 178 ? -13.730 -4.853 19.835 1.00 93.50 178 PHE A O 1
ATOM 1437 N N . HIS A 1 179 ? -14.705 -5.443 21.757 1.00 91.81 179 HIS A N 1
ATOM 1438 C CA . HIS A 1 179 ? -15.998 -4.792 21.479 1.00 91.81 179 HIS A CA 1
ATOM 1439 C C . HIS A 1 179 ? -16.058 -3.291 21.823 1.00 91.81 179 HIS A C 1
ATOM 1441 O O . HIS A 1 179 ? -17.120 -2.678 21.730 1.00 91.81 179 HIS A O 1
ATOM 1447 N N . LYS A 1 180 ? -14.951 -2.678 22.248 1.00 95.62 180 LYS A N 1
ATOM 1448 C CA . LYS A 1 180 ? -14.835 -1.225 22.447 1.00 95.62 180 LYS A CA 1
ATOM 1449 C C . LYS A 1 180 ? -13.586 -0.751 21.725 1.00 95.62 180 LYS A C 1
ATOM 1451 O O . LYS A 1 180 ? -12.492 -1.146 22.117 1.00 95.62 180 LYS A O 1
ATOM 1456 N N . LEU A 1 181 ? -13.752 0.054 20.681 1.00 94.06 181 LEU A N 1
ATOM 1457 C CA . LEU A 1 181 ? -12.658 0.406 19.784 1.00 94.06 181 LEU A CA 1
ATOM 1458 C C . LEU A 1 181 ? -12.642 1.905 19.473 1.00 94.06 181 LEU A C 1
ATOM 1460 O O . LEU A 1 181 ? -13.632 2.471 19.017 1.00 94.06 181 LEU A O 1
ATOM 1464 N N . LEU A 1 182 ? -11.488 2.532 19.678 1.00 93.75 182 LEU A N 1
ATOM 1465 C CA . LEU A 1 182 ? -11.179 3.845 19.122 1.00 93.75 182 LEU A CA 1
ATOM 1466 C C . LEU A 1 182 ? -10.314 3.604 17.885 1.00 93.75 182 LEU A C 1
ATOM 1468 O O . LEU A 1 182 ? -9.243 3.012 17.987 1.00 93.75 182 LEU A O 1
ATOM 1472 N N . VAL A 1 183 ? -10.813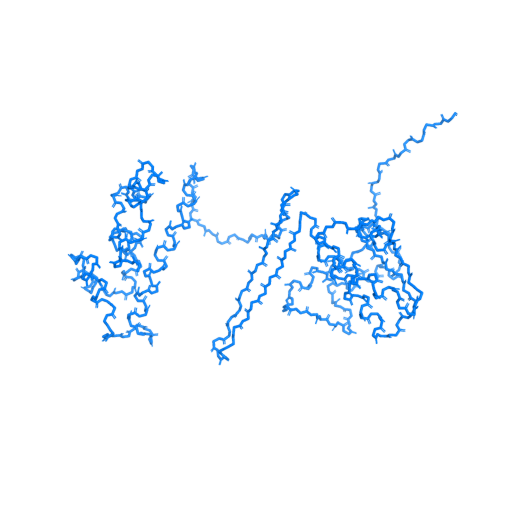 3.989 16.715 1.00 93.25 183 VAL A N 1
ATOM 1473 C CA . VAL A 1 183 ? -10.100 3.868 15.443 1.00 93.25 183 VAL A CA 1
ATOM 1474 C C . VAL A 1 183 ? -9.540 5.234 15.099 1.00 93.25 183 VAL A C 1
ATOM 1476 O O . VAL A 1 183 ? -10.296 6.143 14.761 1.00 93.25 183 VAL A O 1
ATOM 1479 N N . GLU A 1 184 ? -8.226 5.375 15.175 1.00 92.69 184 GLU A N 1
ATOM 1480 C CA . GLU A 1 184 ? -7.531 6.614 14.848 1.00 92.69 184 GLU A CA 1
ATOM 1481 C C . GLU A 1 184 ? -6.757 6.448 13.540 1.00 92.69 184 GLU A C 1
ATOM 1483 O O . GLU A 1 184 ? -6.070 5.449 13.330 1.00 92.69 184 GLU A O 1
ATOM 1488 N N . VAL A 1 185 ? -6.918 7.412 12.636 1.00 91.00 185 VAL A N 1
ATOM 1489 C CA . VAL A 1 185 ? -6.234 7.454 11.336 1.00 91.00 185 VAL A CA 1
ATOM 1490 C C . VAL A 1 185 ? -5.633 8.836 11.123 1.00 91.00 185 VAL A C 1
ATOM 1492 O O . VAL A 1 185 ? -6.185 9.829 11.604 1.00 91.00 185 VAL A O 1
ATOM 1495 N N . ASP A 1 186 ? -4.519 8.930 10.402 1.00 86.62 186 ASP A N 1
ATOM 1496 C CA . ASP A 1 186 ? -3.850 10.208 10.141 1.00 86.62 186 ASP A CA 1
ATOM 1497 C C . ASP A 1 186 ? -4.279 10.883 8.830 1.00 86.62 186 ASP A C 1
ATOM 1499 O O . ASP A 1 186 ? -3.958 12.059 8.609 1.00 86.62 186 ASP A O 1
ATOM 1503 N N . SER A 1 187 ? -5.112 10.221 8.017 1.00 88.12 187 SER A N 1
ATOM 1504 C CA . SER A 1 187 ? -5.840 10.851 6.915 1.00 88.12 187 SER A CA 1
ATOM 1505 C C . SER A 1 187 ? -7.218 11.354 7.334 1.00 88.12 187 SER A C 1
ATOM 1507 O O . SER A 1 187 ? -8.155 10.591 7.589 1.00 88.12 187 SER A O 1
ATOM 1509 N N . ALA A 1 188 ? -7.383 12.678 7.302 1.00 89.81 188 ALA A N 1
ATOM 1510 C CA . ALA A 1 188 ? -8.667 13.327 7.558 1.00 89.81 188 ALA A CA 1
ATOM 1511 C C . ALA A 1 188 ? -9.767 12.861 6.582 1.00 89.81 188 ALA A C 1
ATOM 1513 O O . ALA A 1 188 ? -10.921 12.709 6.974 1.00 89.81 188 ALA A O 1
ATOM 1514 N N . ILE A 1 189 ? -9.407 12.570 5.326 1.00 89.56 189 ILE A N 1
ATOM 1515 C CA . ILE A 1 189 ? -10.351 12.091 4.306 1.00 89.56 189 ILE A CA 1
ATOM 1516 C C . ILE A 1 189 ? -10.855 10.684 4.655 1.00 89.56 189 ILE A C 1
ATOM 1518 O O . ILE A 1 189 ? -12.055 10.420 4.565 1.00 89.56 189 ILE A O 1
ATOM 1522 N N . VAL A 1 190 ? -9.960 9.787 5.088 1.00 90.56 190 VAL A N 1
ATOM 1523 C CA . VAL A 1 190 ? -10.337 8.433 5.525 1.00 90.56 190 VAL A CA 1
ATOM 1524 C C . VAL A 1 190 ? -11.217 8.504 6.771 1.00 90.56 190 VAL A C 1
ATOM 1526 O O . VAL A 1 190 ? -12.263 7.854 6.807 1.00 90.56 190 VAL A O 1
ATOM 1529 N N . ALA A 1 191 ? -10.852 9.337 7.752 1.00 92.62 191 ALA A N 1
ATOM 1530 C CA . ALA A 1 191 ? -11.659 9.550 8.952 1.00 92.62 191 ALA A CA 1
ATOM 1531 C C . ALA A 1 191 ? -13.082 10.019 8.605 1.00 92.62 191 ALA A C 1
ATOM 1533 O O . ALA A 1 191 ? -14.058 9.482 9.133 1.00 92.62 191 ALA A O 1
ATOM 1534 N N . ASP A 1 192 ? -13.218 10.977 7.686 1.00 93.69 192 ASP A N 1
ATOM 1535 C CA . ASP A 1 192 ? -14.513 11.497 7.239 1.00 93.69 192 ASP A CA 1
ATOM 1536 C C . ASP A 1 192 ? -15.363 10.447 6.519 1.00 93.69 192 ASP A C 1
ATOM 1538 O O . ASP A 1 192 ? -16.574 10.366 6.759 1.00 93.69 192 ASP A O 1
ATOM 1542 N N . TRP A 1 193 ? -14.749 9.633 5.657 1.00 94.38 193 TRP A N 1
ATOM 1543 C CA . TRP A 1 193 ? -15.436 8.543 4.962 1.00 94.38 193 TRP A CA 1
ATOM 1544 C C . TRP A 1 193 ? -15.945 7.476 5.927 1.00 94.38 193 TRP A C 1
ATOM 1546 O O . TRP A 1 193 ? -17.101 7.063 5.836 1.00 94.38 193 TRP A O 1
ATOM 1556 N N . LEU A 1 194 ? -15.109 7.054 6.876 1.00 94.06 194 LEU A N 1
ATOM 1557 C CA . LEU A 1 194 ? -15.470 6.026 7.853 1.00 94.06 194 LEU A CA 1
ATOM 1558 C C . LEU A 1 194 ? -16.450 6.543 8.912 1.00 94.06 194 LEU A C 1
ATOM 1560 O O . LEU A 1 194 ? -17.274 5.783 9.412 1.00 94.06 194 LEU A O 1
ATOM 1564 N N . SER A 1 195 ? -16.438 7.849 9.186 1.00 93.06 195 SER A N 1
ATOM 1565 C CA . SER A 1 195 ? -17.435 8.513 10.034 1.00 93.06 195 SER A CA 1
ATOM 1566 C C . SER A 1 195 ? -18.761 8.785 9.313 1.00 93.06 195 SER A C 1
ATOM 1568 O O . SER A 1 195 ? -19.657 9.389 9.897 1.00 93.06 195 SER A O 1
ATOM 1570 N N . SER A 1 196 ? -18.895 8.400 8.035 1.00 86.94 196 SER A N 1
ATOM 1571 C CA . SER A 1 196 ? -20.050 8.718 7.179 1.00 86.94 196 SER A CA 1
ATOM 1572 C C . SER A 1 196 ? -20.369 10.219 7.066 1.00 86.94 196 SER A C 1
ATOM 1574 O O . SER A 1 196 ? -21.474 10.585 6.665 1.00 86.94 196 SER A O 1
ATOM 1576 N N . LYS A 1 197 ? -19.406 11.100 7.378 1.00 83.75 197 LYS A N 1
ATOM 1577 C CA . LYS A 1 197 ? -19.543 12.559 7.218 1.00 83.75 197 LYS A CA 1
ATOM 1578 C C . LYS A 1 197 ? -19.540 12.944 5.743 1.00 83.75 197 LYS A C 1
ATOM 1580 O O . LYS A 1 197 ? -20.273 13.836 5.334 1.00 83.75 197 LYS A O 1
ATOM 1585 N N . ASN A 1 198 ? -18.742 12.227 4.952 1.00 85.88 198 ASN A N 1
ATOM 1586 C CA . ASN A 1 198 ? -18.652 12.366 3.506 1.00 85.88 198 ASN A CA 1
ATOM 1587 C C . ASN A 1 198 ? -18.731 10.993 2.833 1.00 85.88 198 ASN A C 1
ATOM 1589 O O . ASN A 1 198 ? -18.225 10.001 3.353 1.00 85.88 198 ASN A O 1
ATOM 1593 N N . LYS A 1 199 ? -19.337 10.928 1.644 1.00 84.19 199 LYS A N 1
ATOM 1594 C CA . LYS A 1 199 ? -19.368 9.693 0.848 1.00 84.19 199 LYS A CA 1
ATOM 1595 C C . LYS A 1 199 ? -18.110 9.566 -0.008 1.00 84.19 199 LYS A C 1
ATOM 1597 O O . LYS A 1 199 ? -17.713 10.514 -0.683 1.00 84.19 199 LYS A O 1
ATOM 1602 N N . CYS A 1 200 ? -17.534 8.368 -0.044 1.00 83.19 200 CYS A N 1
ATOM 1603 C CA . CYS A 1 200 ? -16.489 8.022 -1.002 1.00 83.19 200 CYS A CA 1
ATOM 1604 C C . CYS A 1 200 ? -17.128 7.587 -2.333 1.00 83.19 200 CYS A C 1
ATOM 1606 O O . CYS A 1 200 ? -17.558 6.444 -2.476 1.00 83.19 200 CYS A O 1
ATOM 1608 N N . ASN A 1 201 ? -17.203 8.493 -3.313 1.00 71.75 201 ASN A N 1
ATOM 1609 C CA . ASN A 1 201 ? -17.817 8.233 -4.625 1.00 71.75 201 ASN A CA 1
ATOM 1610 C C . ASN A 1 201 ? -16.769 7.883 -5.699 1.00 71.75 201 ASN A C 1
ATOM 1612 O O . ASN A 1 201 ? -16.718 8.506 -6.756 1.00 71.75 201 ASN A O 1
ATOM 1616 N N . GLY A 1 202 ? -15.897 6.910 -5.420 1.00 75.44 202 GLY A N 1
ATOM 1617 C CA . GLY A 1 202 ? -14.783 6.573 -6.310 1.00 75.44 202 GLY A CA 1
ATOM 1618 C C . GLY A 1 202 ? -14.244 5.155 -6.137 1.00 75.44 202 GLY A C 1
ATOM 1619 O O . GLY A 1 202 ? -14.916 4.275 -5.604 1.00 75.44 202 GLY A O 1
ATOM 1620 N N . ILE A 1 203 ? -13.009 4.932 -6.585 1.00 71.56 203 ILE A N 1
ATOM 1621 C CA . ILE A 1 203 ? -12.359 3.609 -6.618 1.00 71.56 203 ILE A CA 1
ATOM 1622 C C . ILE A 1 203 ? -12.193 2.963 -5.231 1.00 71.56 203 ILE A C 1
ATOM 1624 O O . ILE A 1 203 ? -12.194 1.741 -5.117 1.00 71.56 203 ILE A O 1
ATOM 1628 N N . HIS A 1 204 ? -12.127 3.775 -4.173 1.00 81.00 204 HIS A N 1
ATOM 1629 C CA . HIS A 1 204 ? -12.014 3.308 -2.788 1.00 81.00 204 HIS A CA 1
ATOM 1630 C C . HIS A 1 204 ? -13.359 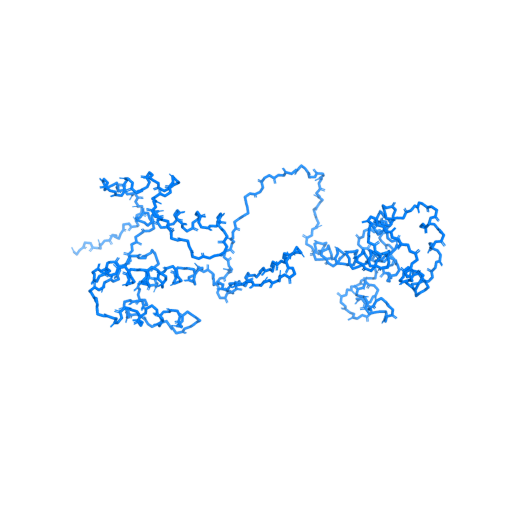2.957 -2.144 1.00 81.00 204 HIS A C 1
ATOM 1632 O O . HIS A 1 204 ? -13.377 2.439 -1.030 1.00 81.00 204 HIS A O 1
ATOM 1638 N N . SER A 1 205 ? -14.481 3.201 -2.833 1.00 86.25 205 SER A N 1
ATOM 1639 C CA . SER A 1 205 ? -15.837 2.967 -2.310 1.00 86.25 205 SER A CA 1
ATOM 1640 C C . SER A 1 205 ? -16.014 1.548 -1.774 1.00 86.25 205 SER A C 1
ATOM 1642 O O . SER A 1 205 ? -16.497 1.385 -0.662 1.00 86.25 205 SER A O 1
ATOM 1644 N N . ASN A 1 206 ? -15.542 0.531 -2.499 1.00 86.38 206 ASN A N 1
ATOM 1645 C CA . ASN A 1 206 ? -15.628 -0.865 -2.062 1.00 86.38 206 ASN A CA 1
ATOM 1646 C C . ASN A 1 206 ? -14.864 -1.128 -0.754 1.00 86.38 206 ASN A C 1
ATOM 1648 O O . ASN A 1 206 ? -15.350 -1.864 0.099 1.00 86.38 206 ASN A O 1
ATOM 1652 N N . MET A 1 207 ? -13.686 -0.522 -0.576 1.00 88.62 207 MET A N 1
ATOM 1653 C CA . MET A 1 207 ? -12.893 -0.686 0.648 1.00 88.62 207 MET A CA 1
ATOM 1654 C C . MET A 1 207 ? -13.512 0.070 1.822 1.00 88.62 207 MET A C 1
ATOM 1656 O O . MET A 1 207 ? -13.608 -0.475 2.916 1.00 88.62 207 MET A O 1
ATOM 1660 N N . VAL A 1 208 ? -13.996 1.292 1.583 1.00 93.06 208 VAL A N 1
ATOM 1661 C CA . VAL A 1 208 ? -14.744 2.065 2.582 1.00 93.06 208 VAL A CA 1
ATOM 1662 C C . VAL A 1 208 ? -15.995 1.301 3.016 1.00 93.06 208 VAL A C 1
ATOM 1664 O O . VAL A 1 208 ? -16.230 1.158 4.211 1.00 93.06 208 VAL A O 1
ATOM 1667 N N . LEU A 1 209 ? -16.767 0.755 2.071 1.00 93.31 209 LEU A N 1
ATOM 1668 C CA . LEU A 1 209 ? -17.942 -0.068 2.364 1.00 93.31 209 LEU A CA 1
ATOM 1669 C C . LEU A 1 209 ? -17.577 -1.311 3.179 1.00 93.31 209 LEU A C 1
ATOM 1671 O O . LEU A 1 209 ? -18.257 -1.594 4.159 1.00 93.31 209 LEU A O 1
ATOM 1675 N N . ALA A 1 210 ? -16.480 -1.998 2.845 1.00 94.38 210 ALA A N 1
ATOM 1676 C CA . ALA A 1 210 ? -16.007 -3.142 3.620 1.00 94.38 210 ALA A CA 1
ATOM 1677 C C . ALA A 1 210 ? -15.666 -2.761 5.073 1.00 94.38 210 ALA A C 1
ATOM 1679 O O . ALA A 1 210 ? -16.071 -3.463 5.999 1.00 94.38 210 ALA A O 1
ATOM 1680 N N . CYS A 1 211 ? -14.981 -1.633 5.296 1.00 95.31 211 CYS A N 1
ATOM 1681 C CA . CYS A 1 211 ? -14.719 -1.128 6.647 1.00 95.31 211 CYS A CA 1
ATOM 1682 C C . CYS A 1 211 ? -16.024 -0.791 7.383 1.00 95.31 211 CYS A C 1
ATOM 1684 O O . CYS A 1 211 ? -16.214 -1.208 8.526 1.00 95.31 211 CYS A O 1
ATOM 1686 N N . LEU A 1 212 ? -16.940 -0.074 6.723 1.00 95.44 212 LEU A N 1
ATOM 1687 C CA . LEU A 1 212 ? -18.239 0.299 7.287 1.00 95.44 212 LEU A CA 1
ATOM 1688 C C . LEU A 1 212 ? -19.086 -0.928 7.649 1.00 95.44 212 LEU A C 1
ATOM 1690 O O . LEU A 1 212 ? -19.757 -0.920 8.676 1.00 95.44 212 LEU A O 1
ATOM 1694 N N . ASP A 1 213 ? -19.049 -1.993 6.851 1.00 95.56 213 ASP A N 1
ATOM 1695 C CA . ASP A 1 213 ? -19.788 -3.225 7.132 1.00 95.56 213 ASP A CA 1
ATOM 1696 C C . ASP A 1 213 ? -19.265 -3.962 8.371 1.00 95.56 213 ASP A C 1
ATOM 1698 O O . ASP A 1 213 ? -20.057 -4.540 9.116 1.00 95.56 213 ASP A O 1
ATOM 1702 N N . ILE A 1 214 ? -17.960 -3.901 8.653 1.00 95.81 214 ILE A N 1
ATOM 1703 C CA . ILE A 1 214 ? -17.414 -4.410 9.921 1.00 95.81 214 ILE A CA 1
ATOM 1704 C C . ILE A 1 214 ? -17.780 -3.481 11.078 1.00 95.81 214 ILE A C 1
ATOM 1706 O O . ILE A 1 214 ? -18.166 -3.956 12.144 1.00 95.81 214 ILE A O 1
ATOM 1710 N N . LEU A 1 215 ? -17.724 -2.165 10.868 1.00 95.00 215 LEU A N 1
ATOM 1711 C CA . LEU A 1 215 ? -18.090 -1.178 11.884 1.00 95.00 215 LEU A CA 1
ATOM 1712 C C . LEU A 1 215 ? -19.558 -1.286 12.328 1.00 95.00 215 LEU A C 1
ATOM 1714 O O . LEU A 1 215 ? -19.845 -0.969 13.475 1.00 95.00 215 LEU A O 1
ATOM 1718 N N . LYS A 1 216 ? -20.462 -1.791 11.477 1.00 94.50 216 LYS A N 1
ATOM 1719 C CA . LYS A 1 216 ? -21.880 -2.051 11.808 1.00 94.50 216 LYS A CA 1
ATOM 1720 C C . LYS A 1 216 ? -22.120 -3.238 12.749 1.00 94.50 216 LYS A C 1
ATOM 1722 O O . LYS A 1 216 ? -23.270 -3.483 13.112 1.00 94.50 216 LYS A O 1
ATOM 1727 N N . ARG A 1 217 ? -21.096 -4.028 13.079 1.00 95.12 217 ARG A N 1
ATOM 1728 C CA . ARG A 1 217 ? -21.248 -5.170 13.991 1.00 95.12 217 ARG A CA 1
ATOM 1729 C C . ARG A 1 217 ? -21.535 -4.707 15.425 1.00 95.12 217 ARG A C 1
ATOM 1731 O O . ARG A 1 217 ? -21.482 -3.522 15.732 1.00 95.12 217 ARG A O 1
ATOM 1738 N N . ASP A 1 218 ? -21.845 -5.659 16.302 1.00 95.00 218 ASP A N 1
ATOM 1739 C CA . ASP A 1 218 ? -22.178 -5.391 17.705 1.00 95.00 218 ASP A CA 1
ATOM 1740 C C . ASP A 1 218 ? -20.923 -5.073 18.546 1.00 95.00 218 ASP A C 1
ATOM 1742 O O . ASP A 1 218 ? -20.325 -5.928 19.206 1.00 95.00 218 ASP A O 1
ATOM 1746 N N . TRP A 1 219 ? -20.465 -3.828 18.433 1.00 95.94 219 TRP A N 1
ATOM 1747 C CA . TRP A 1 219 ? -19.392 -3.224 19.220 1.00 95.94 219 TRP A CA 1
ATOM 1748 C C . TRP A 1 219 ? -19.578 -1.705 19.322 1.00 95.94 219 TRP A C 1
ATOM 1750 O O . TRP A 1 219 ? -20.252 -1.073 18.512 1.00 95.94 219 TRP A O 1
ATOM 1760 N N . SER A 1 220 ? -18.949 -1.101 20.324 1.00 94.88 220 SER A N 1
ATOM 1761 C CA . SER A 1 220 ? -18.864 0.347 20.486 1.00 94.88 220 SER A CA 1
ATOM 1762 C C . SER A 1 220 ? -17.588 0.853 19.818 1.00 94.88 220 SER A C 1
ATOM 1764 O O . SER A 1 220 ? -16.537 0.901 20.461 1.00 94.88 220 SER A O 1
ATOM 1766 N N . ALA A 1 221 ? -17.676 1.232 18.543 1.00 93.06 221 ALA A N 1
ATOM 1767 C CA . ALA A 1 221 ? -16.556 1.782 17.781 1.00 93.06 221 ALA A CA 1
ATOM 1768 C C . ALA A 1 221 ? -16.732 3.285 17.494 1.00 93.06 221 ALA A C 1
ATOM 1770 O O . ALA A 1 221 ? -17.825 3.725 17.139 1.00 93.06 221 ALA A O 1
ATOM 1771 N N . SER A 1 222 ? -15.658 4.072 17.597 1.00 93.56 222 SER A N 1
ATOM 1772 C CA . SER A 1 222 ? -15.629 5.475 17.154 1.00 93.56 222 SER A CA 1
ATOM 1773 C C . SER A 1 222 ? -14.408 5.762 16.291 1.00 93.56 222 SER A C 1
ATOM 1775 O O . SER A 1 222 ? -13.333 5.238 16.569 1.00 93.56 222 SER A O 1
ATOM 1777 N N . ILE A 1 223 ? -14.564 6.626 15.288 1.00 94.44 223 ILE A N 1
ATOM 1778 C CA . ILE A 1 223 ? -13.497 7.006 14.360 1.00 94.44 223 ILE A CA 1
ATOM 1779 C C . ILE A 1 223 ? -13.008 8.422 14.676 1.00 94.44 223 ILE A C 1
ATOM 1781 O O . ILE A 1 223 ? -13.815 9.345 14.808 1.00 94.44 223 ILE A O 1
ATOM 1785 N N . GLY A 1 224 ? -11.691 8.592 14.764 1.00 90.94 224 GLY A N 1
ATOM 1786 C CA . GLY A 1 224 ? -11.013 9.862 14.989 1.00 90.94 224 GLY A CA 1
ATOM 1787 C C . GLY A 1 224 ? -9.925 10.118 13.950 1.00 90.94 224 GLY A C 1
ATOM 1788 O O . GLY A 1 224 ? -9.269 9.194 13.472 1.00 90.94 224 GLY A O 1
ATOM 1789 N N . HIS A 1 225 ? -9.737 11.390 13.600 1.00 92.06 225 HIS A N 1
ATOM 1790 C CA . HIS A 1 225 ? -8.532 11.834 12.905 1.00 92.06 225 HIS A CA 1
ATOM 1791 C C . HIS A 1 225 ? -7.489 12.234 13.945 1.00 92.06 225 HIS A C 1
ATOM 1793 O O . HIS A 1 225 ? -7.806 13.000 14.856 1.00 92.06 225 HIS A O 1
ATOM 1799 N N . ILE A 1 226 ? -6.264 11.744 13.786 1.00 87.00 226 ILE A N 1
ATOM 1800 C CA . ILE A 1 226 ? -5.113 12.168 14.579 1.00 87.00 226 ILE A CA 1
ATOM 1801 C C . ILE A 1 226 ? -4.041 12.778 13.690 1.00 87.00 226 ILE A C 1
ATOM 1803 O O . ILE A 1 226 ? -3.973 12.574 12.480 1.00 87.00 226 ILE A O 1
ATOM 1807 N N . TYR A 1 227 ? -3.167 13.558 14.304 1.00 86.69 227 TYR A N 1
ATOM 1808 C CA . TYR A 1 227 ? -2.003 14.066 13.609 1.00 86.69 227 TYR A CA 1
ATOM 1809 C C . TYR A 1 227 ? -0.955 12.972 13.416 1.00 86.69 227 TYR A C 1
ATOM 1811 O O . TYR A 1 227 ? -0.770 12.118 14.277 1.00 86.69 227 TYR A O 1
ATOM 1819 N N . ARG A 1 228 ? -0.226 13.032 12.296 1.00 81.69 228 ARG A N 1
ATOM 1820 C CA . ARG A 1 228 ? 0.789 12.031 11.943 1.00 81.69 228 ARG A CA 1
ATOM 1821 C C . ARG A 1 228 ? 1.866 11.853 13.021 1.00 81.69 228 ARG A C 1
ATOM 1823 O O . ARG A 1 228 ? 2.367 10.749 13.192 1.00 81.69 228 ARG A O 1
ATOM 1830 N N . GLU A 1 229 ? 2.209 12.901 13.773 1.00 84.19 229 GLU A N 1
ATOM 1831 C CA . GLU A 1 229 ? 3.175 12.803 14.874 1.00 84.19 229 GLU A CA 1
ATOM 1832 C C . GLU A 1 229 ? 2.651 11.963 16.047 1.00 84.19 229 GLU A C 1
ATOM 1834 O O . GLU A 1 229 ? 3.454 11.397 16.772 1.00 84.19 229 GLU A O 1
ATOM 1839 N N . ALA A 1 230 ? 1.332 11.834 16.211 1.00 79.38 230 ALA A N 1
ATOM 1840 C CA . ALA A 1 230 ? 0.719 10.925 17.180 1.00 79.38 230 ALA A CA 1
ATOM 1841 C C . ALA A 1 230 ? 0.512 9.502 16.619 1.00 79.38 230 ALA A C 1
ATOM 1843 O O . ALA A 1 230 ? 0.118 8.608 17.352 1.00 79.38 230 ALA A O 1
ATOM 1844 N N . ASN A 1 231 ? 0.778 9.278 15.325 1.00 86.94 231 ASN A N 1
ATOM 1845 C CA . ASN A 1 231 ? 0.571 7.998 14.637 1.00 86.94 231 ASN A CA 1
ATOM 1846 C C . ASN A 1 231 ? 1.895 7.264 14.328 1.00 86.94 231 ASN A C 1
ATOM 1848 O O . ASN A 1 231 ? 1.984 6.456 13.400 1.00 86.94 231 ASN A O 1
ATOM 1852 N N . GLN A 1 232 ? 2.965 7.571 15.066 1.00 83.50 232 GLN A N 1
ATOM 1853 C CA . GLN A 1 232 ? 4.325 7.136 14.728 1.00 83.50 232 GLN A CA 1
ATOM 1854 C C .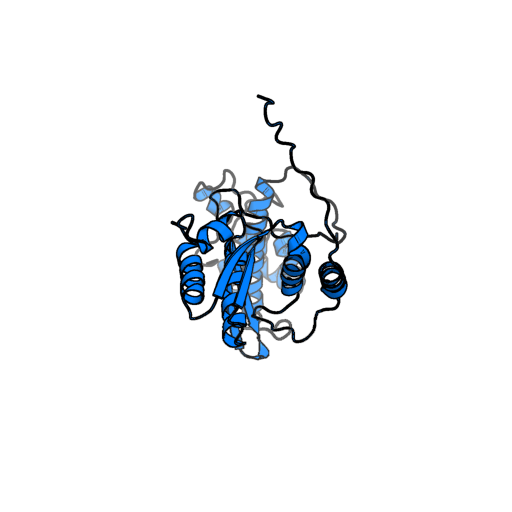 GLN A 1 232 ? 4.541 5.627 14.852 1.00 83.50 232 GLN A C 1
ATOM 1856 O O . GLN A 1 232 ? 5.250 5.049 14.028 1.00 83.50 232 GLN A O 1
ATOM 1861 N N . VAL A 1 233 ? 3.925 4.965 15.839 1.00 81.50 233 VAL A N 1
ATOM 1862 C CA . VAL A 1 233 ? 4.019 3.502 15.978 1.00 81.50 233 VAL A CA 1
ATOM 1863 C C . VAL A 1 233 ? 3.429 2.809 14.749 1.00 81.50 233 VAL A C 1
ATOM 1865 O O . VAL A 1 233 ? 4.057 1.907 14.194 1.00 81.50 233 VAL A O 1
ATOM 1868 N N . ALA A 1 234 ? 2.257 3.253 14.283 1.00 86.75 234 ALA A N 1
ATOM 1869 C CA . ALA A 1 234 ? 1.612 2.692 13.100 1.00 86.75 234 ALA A CA 1
ATOM 1870 C C . ALA A 1 234 ? 2.418 2.966 11.817 1.00 86.75 234 ALA A C 1
ATOM 1872 O O . ALA A 1 234 ? 2.619 2.047 11.022 1.00 86.75 234 ALA A O 1
ATOM 1873 N N . ASP A 1 235 ? 2.939 4.187 11.637 1.00 83.50 235 ASP A N 1
ATOM 1874 C CA . ASP A 1 235 ? 3.812 4.547 10.505 1.00 83.50 235 ASP A CA 1
ATOM 1875 C C . ASP A 1 235 ? 5.097 3.696 10.497 1.00 83.50 235 ASP A C 1
ATOM 1877 O O . ASP A 1 235 ? 5.496 3.149 9.464 1.00 83.50 235 ASP A O 1
ATOM 1881 N N . CYS A 1 236 ? 5.712 3.489 11.664 1.00 81.56 236 CYS A N 1
ATOM 1882 C CA . CYS A 1 236 ? 6.904 2.658 11.793 1.00 81.56 236 CYS A CA 1
ATOM 1883 C C . CYS A 1 236 ? 6.609 1.174 11.507 1.00 81.56 236 CYS A C 1
ATOM 1885 O O . CYS A 1 236 ? 7.360 0.540 10.764 1.00 81.56 236 CYS A O 1
ATOM 1887 N N . LEU A 1 237 ? 5.487 0.628 11.996 1.00 81.00 237 LEU A N 1
ATOM 1888 C CA . LEU A 1 237 ? 5.050 -0.737 11.670 1.00 81.00 237 LEU A CA 1
ATOM 1889 C C . LEU A 1 237 ? 4.755 -0.912 10.174 1.00 81.00 237 LEU A C 1
ATOM 1891 O O . LEU A 1 237 ? 5.133 -1.931 9.591 1.00 81.00 237 LEU A O 1
ATOM 1895 N N . ALA A 1 238 ? 4.134 0.079 9.531 1.00 85.19 238 ALA A N 1
ATOM 1896 C CA . ALA A 1 238 ? 3.878 0.058 8.093 1.00 85.19 238 ALA A CA 1
ATOM 1897 C C . ALA A 1 238 ? 5.185 0.024 7.282 1.00 85.19 238 ALA A C 1
ATOM 1899 O O . ALA A 1 238 ? 5.289 -0.716 6.301 1.00 85.19 238 ALA A O 1
ATOM 1900 N N . ASN A 1 239 ? 6.206 0.771 7.715 1.00 81.56 239 ASN A N 1
ATOM 1901 C CA . ASN A 1 239 ? 7.538 0.728 7.111 1.00 81.56 239 ASN A CA 1
ATOM 1902 C C . ASN A 1 239 ? 8.254 -0.603 7.384 1.00 81.56 239 ASN A C 1
ATOM 1904 O O . ASN A 1 239 ? 8.843 -1.182 6.468 1.00 81.56 239 ASN A O 1
ATOM 1908 N N . LEU A 1 240 ? 8.169 -1.128 8.611 1.00 78.75 240 LEU A N 1
ATOM 1909 C CA . LEU A 1 240 ? 8.755 -2.416 8.984 1.00 78.75 240 LEU A CA 1
ATOM 1910 C C . LEU A 1 240 ? 8.178 -3.559 8.139 1.00 78.75 240 LEU A C 1
ATOM 1912 O O . LEU A 1 240 ? 8.931 -4.429 7.698 1.00 78.75 240 LEU A O 1
ATOM 1916 N N . ALA A 1 241 ? 6.877 -3.527 7.837 1.00 81.38 241 ALA A N 1
ATOM 1917 C CA . ALA A 1 241 ? 6.201 -4.526 7.008 1.00 81.38 241 ALA A CA 1
ATOM 1918 C C . ALA A 1 241 ? 6.798 -4.664 5.594 1.00 81.38 241 ALA A C 1
ATOM 1920 O O . ALA A 1 241 ? 6.694 -5.732 4.994 1.00 81.38 241 ALA A O 1
ATOM 1921 N N . LEU A 1 242 ? 7.490 -3.641 5.073 1.00 80.75 242 LEU A N 1
ATOM 1922 C CA . LEU A 1 242 ? 8.189 -3.712 3.781 1.00 80.75 242 LEU A CA 1
ATOM 1923 C C . LEU A 1 242 ? 9.381 -4.682 3.792 1.00 80.75 242 LEU A C 1
ATOM 1925 O O . LEU A 1 242 ? 9.840 -5.097 2.728 1.00 80.75 242 LEU A O 1
ATOM 1929 N N . SER A 1 243 ? 9.884 -5.047 4.975 1.00 82.88 243 SER A N 1
ATOM 1930 C CA . SER A 1 243 ? 10.945 -6.050 5.135 1.00 82.88 243 SER A CA 1
ATOM 1931 C C . SER A 1 243 ? 10.418 -7.489 5.213 1.00 82.88 243 SER A C 1
ATOM 1933 O O . SER A 1 243 ? 11.202 -8.437 5.141 1.00 82.88 243 SER A O 1
ATOM 1935 N N . TYR A 1 244 ? 9.098 -7.668 5.324 1.00 75.12 244 TYR A N 1
ATOM 1936 C CA . TYR A 1 244 ? 8.461 -8.973 5.453 1.00 75.12 244 TYR A CA 1
ATOM 1937 C C . TYR A 1 244 ? 7.989 -9.501 4.091 1.00 75.12 244 TYR A C 1
ATOM 1939 O O . TYR A 1 244 ? 7.733 -8.732 3.161 1.00 75.12 244 TYR A O 1
ATOM 1947 N N . PRO A 1 245 ? 7.833 -10.830 3.944 1.00 82.69 245 PRO A N 1
ATOM 1948 C CA . PRO A 1 245 ? 7.144 -11.394 2.791 1.00 82.69 245 PRO A CA 1
ATOM 1949 C C . PRO A 1 245 ? 5.731 -10.820 2.649 1.00 82.69 245 PRO A C 1
ATOM 1951 O O . PRO A 1 245 ? 5.088 -10.493 3.643 1.00 82.69 245 PRO A O 1
ATOM 1954 N N . VAL A 1 246 ? 5.206 -10.765 1.426 1.00 78.06 246 VAL A N 1
ATOM 1955 C CA . VAL A 1 246 ? 3.820 -10.334 1.185 1.00 78.06 246 VAL A CA 1
ATOM 1956 C C . VAL A 1 246 ? 2.848 -11.194 2.001 1.00 78.06 246 VAL A C 1
ATOM 1958 O O . VAL A 1 246 ? 2.845 -12.418 1.871 1.00 78.06 246 VAL A O 1
ATOM 1961 N N . GLY A 1 247 ? 2.021 -10.549 2.824 1.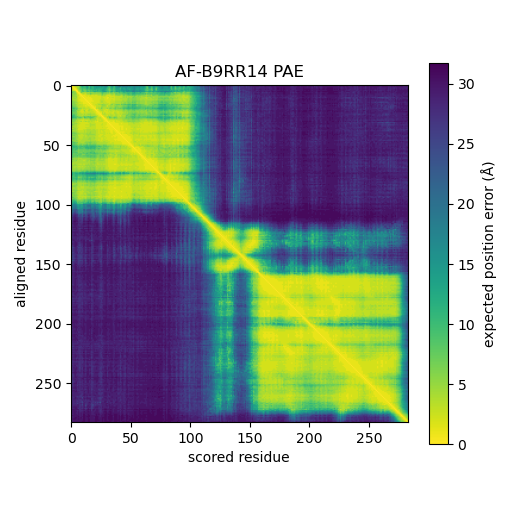00 77.62 247 GLY A N 1
ATOM 1962 C CA . GLY A 1 247 ? 1.037 -11.208 3.679 1.00 77.62 247 GLY A CA 1
ATOM 1963 C C . GLY A 1 247 ? 0.656 -10.367 4.896 1.00 77.62 247 GLY A C 1
ATOM 1964 O O . GLY A 1 247 ? 1.183 -9.273 5.093 1.00 77.62 247 GLY A O 1
ATOM 1965 N N . ILE A 1 248 ? -0.271 -10.892 5.699 1.00 82.44 248 ILE A N 1
ATOM 1966 C CA . ILE A 1 248 ? -0.599 -10.362 7.027 1.00 82.44 248 ILE A CA 1
ATOM 1967 C C . ILE A 1 248 ? 0.297 -11.080 8.034 1.00 82.44 248 ILE A C 1
ATOM 1969 O O . ILE A 1 248 ? 0.358 -12.310 8.031 1.00 82.44 248 ILE A O 1
ATOM 1973 N N . HIS A 1 249 ? 0.979 -10.312 8.881 1.00 83.56 249 HIS A N 1
ATOM 1974 C CA . HIS A 1 249 ? 1.853 -10.832 9.929 1.00 83.56 249 HIS A CA 1
ATOM 1975 C C . HIS A 1 249 ? 1.352 -10.334 11.277 1.00 83.56 249 HIS A C 1
ATOM 1977 O O . HIS A 1 249 ? 1.421 -9.142 11.565 1.00 83.56 249 HIS A O 1
ATOM 1983 N N . GLU A 1 250 ? 0.838 -11.246 12.096 1.00 84.81 250 GLU A N 1
ATOM 1984 C CA . GLU A 1 250 ? 0.490 -10.955 13.484 1.00 84.81 250 GLU A CA 1
ATOM 1985 C C . GLU A 1 250 ? 1.750 -11.084 14.341 1.00 84.81 250 GLU A C 1
ATOM 1987 O O . GLU A 1 250 ? 2.397 -12.133 14.369 1.00 84.81 250 GLU A O 1
ATOM 1992 N N . LEU A 1 251 ? 2.127 -9.996 15.010 1.00 83.88 251 LEU A N 1
ATOM 1993 C CA . LEU A 1 251 ? 3.338 -9.930 15.821 1.00 83.88 251 LEU A CA 1
ATOM 1994 C C . LEU A 1 251 ? 2.937 -10.093 17.294 1.00 83.88 251 LEU A C 1
ATOM 1996 O O . LEU A 1 251 ? 2.383 -9.160 17.873 1.00 83.88 251 LEU A O 1
ATOM 2000 N N . PRO A 1 252 ? 3.196 -11.256 17.925 1.00 82.25 252 PRO A N 1
ATOM 2001 C CA . PRO A 1 252 ? 2.772 -11.516 19.305 1.00 82.25 252 PRO A CA 1
ATOM 2002 C C . PRO A 1 252 ? 3.567 -10.706 20.337 1.00 82.25 252 PRO A C 1
ATOM 2004 O O . PRO A 1 252 ? 3.212 -10.665 21.512 1.00 82.25 252 PRO A O 1
ATOM 2007 N N . MET A 1 253 ? 4.668 -10.085 19.911 1.00 85.56 253 MET A N 1
ATOM 2008 C CA . MET A 1 253 ? 5.502 -9.209 20.720 1.00 85.56 253 MET A CA 1
ATOM 2009 C C . MET A 1 253 ? 5.802 -7.938 19.938 1.00 85.56 253 MET A C 1
ATOM 2011 O O . MET A 1 253 ? 5.946 -7.980 18.716 1.00 85.56 253 MET A O 1
ATOM 2015 N N . VAL A 1 254 ? 5.961 -6.830 20.662 1.00 85.75 254 VAL A N 1
ATOM 2016 C CA . VAL A 1 254 ? 6.384 -5.547 20.093 1.00 85.75 254 VAL A CA 1
ATOM 2017 C C . VAL A 1 254 ? 7.785 -5.700 19.473 1.00 85.75 254 VAL A C 1
ATOM 2019 O O . VAL A 1 254 ? 8.718 -6.060 20.201 1.00 85.75 254 VAL A O 1
ATOM 2022 N N . PRO A 1 255 ? 7.960 -5.443 18.161 1.00 85.00 255 PRO A N 1
ATOM 2023 C CA . PRO A 1 255 ? 9.269 -5.493 17.511 1.00 85.00 255 PRO A CA 1
ATOM 2024 C C . PRO A 1 255 ? 10.268 -4.508 18.118 1.00 85.00 255 PRO A C 1
ATOM 2026 O O . PRO A 1 255 ? 9.891 -3.459 18.645 1.00 85.00 255 PRO A O 1
ATOM 2029 N N . TYR A 1 256 ? 11.559 -4.831 18.020 1.00 87.50 256 TYR A N 1
ATOM 2030 C CA . TYR A 1 256 ? 12.623 -3.997 18.585 1.00 87.50 256 TYR A CA 1
ATOM 2031 C C . TYR A 1 256 ? 12.613 -2.584 17.987 1.00 87.50 256 TYR A C 1
ATOM 2033 O O . TYR A 1 256 ? 12.792 -1.606 18.708 1.00 87.50 256 TYR A O 1
ATOM 2041 N N . GLU A 1 257 ? 12.326 -2.486 16.691 1.00 83.62 257 GLU A N 1
ATOM 2042 C CA . GLU A 1 257 ? 12.313 -1.261 15.895 1.00 83.62 257 GLU A CA 1
ATOM 2043 C C . GLU A 1 257 ? 11.273 -0.238 16.376 1.00 83.62 257 GLU A C 1
ATOM 2045 O O . GLU A 1 257 ? 11.500 0.961 16.250 1.00 83.62 257 GLU A O 1
ATOM 2050 N N . VAL A 1 258 ? 10.158 -0.695 16.959 1.00 85.25 258 VAL A N 1
ATOM 2051 C CA . VAL A 1 258 ? 9.058 0.171 17.431 1.00 85.25 258 VAL A CA 1
ATOM 2052 C C . VAL A 1 258 ? 9.002 0.308 18.949 1.00 85.25 258 VAL A C 1
ATOM 2054 O O . VAL A 1 258 ? 8.224 1.103 19.469 1.00 85.25 258 VAL A O 1
ATOM 2057 N N . LYS A 1 259 ? 9.828 -0.444 19.685 1.00 86.94 259 LYS A N 1
ATOM 2058 C CA . LYS A 1 259 ? 9.763 -0.526 21.149 1.00 86.94 259 LYS A CA 1
ATOM 2059 C C . LYS A 1 259 ? 9.925 0.831 21.835 1.00 86.94 259 LYS A C 1
ATOM 2061 O O . LYS A 1 259 ? 9.247 1.091 22.824 1.00 86.94 259 LYS A O 1
ATOM 2066 N N . THR A 1 260 ? 10.811 1.682 21.321 1.00 87.00 260 THR A N 1
ATOM 2067 C CA . THR A 1 260 ? 11.020 3.031 21.867 1.00 87.00 260 THR A CA 1
ATOM 2068 C C . THR A 1 260 ? 9.772 3.891 21.701 1.00 87.00 260 THR A C 1
ATOM 2070 O O . THR A 1 260 ? 9.298 4.426 22.694 1.00 87.00 260 THR A O 1
ATOM 2073 N N . LEU A 1 261 ? 9.191 3.930 20.497 1.00 79.75 261 LEU A N 1
ATOM 2074 C CA . LEU A 1 261 ? 7.979 4.704 20.204 1.00 79.75 261 LEU A CA 1
ATOM 2075 C C . LEU A 1 261 ? 6.795 4.249 21.068 1.00 79.75 261 LEU A C 1
ATOM 2077 O O . LEU A 1 261 ? 6.102 5.068 21.655 1.00 79.75 261 LEU A O 1
ATOM 2081 N N . VAL A 1 262 ? 6.615 2.934 21.232 1.00 80.56 262 VAL A N 1
ATOM 2082 C CA . VAL A 1 262 ? 5.566 2.388 22.110 1.00 80.56 262 VAL A CA 1
ATOM 2083 C C . VAL A 1 262 ? 5.773 2.820 23.565 1.00 80.56 262 VAL A C 1
ATOM 2085 O O . VAL A 1 262 ? 4.816 3.178 24.244 1.00 80.56 262 VAL A O 1
ATOM 2088 N N . ASN A 1 263 ? 7.015 2.809 24.061 1.00 83.00 263 ASN A N 1
ATOM 2089 C CA . ASN A 1 263 ? 7.306 3.274 25.418 1.00 83.00 263 ASN A CA 1
ATOM 2090 C C . ASN A 1 263 ? 7.049 4.780 25.576 1.00 83.00 263 ASN A C 1
ATOM 2092 O O . ASN A 1 263 ? 6.557 5.195 26.623 1.00 83.00 263 ASN A O 1
ATOM 2096 N N . GLU A 1 264 ? 7.387 5.580 24.563 1.00 76.94 264 GLU A N 1
ATOM 2097 C CA . GLU A 1 264 ? 7.135 7.024 24.521 1.00 76.94 264 GLU A CA 1
ATOM 2098 C C . GLU A 1 264 ? 5.628 7.328 24.556 1.00 76.94 264 GLU A C 1
ATOM 2100 O O . GLU A 1 264 ? 5.197 8.158 25.361 1.00 76.94 264 GLU A O 1
ATOM 2105 N N . ASP A 1 265 ? 4.815 6.583 23.801 1.00 81.25 265 ASP A N 1
ATOM 2106 C CA . ASP A 1 265 ? 3.350 6.671 23.859 1.00 81.25 265 ASP A CA 1
ATOM 2107 C C . ASP A 1 265 ? 2.816 6.281 25.248 1.00 81.25 265 ASP A C 1
ATOM 2109 O O . ASP A 1 265 ? 1.977 6.981 25.818 1.00 81.25 265 ASP A O 1
ATOM 2113 N N . CYS A 1 266 ? 3.339 5.204 25.853 1.00 76.88 266 CYS A N 1
ATOM 2114 C CA . CYS A 1 266 ? 2.926 4.758 27.189 1.00 76.88 266 CYS A CA 1
ATOM 2115 C C . CYS A 1 266 ? 3.193 5.791 28.295 1.00 76.88 266 CYS A C 1
ATOM 2117 O O . CYS A 1 266 ? 2.453 5.822 29.281 1.00 76.88 266 CYS A O 1
ATOM 2119 N N . ILE A 1 267 ? 4.241 6.611 28.164 1.00 84.19 267 ILE A N 1
ATOM 2120 C CA . ILE A 1 267 ? 4.559 7.683 29.124 1.00 84.19 267 ILE A CA 1
ATOM 2121 C C . ILE A 1 267 ? 3.992 9.049 28.704 1.00 84.19 267 ILE A C 1
ATOM 2123 O O . ILE A 1 267 ? 4.194 10.031 29.418 1.00 84.19 267 ILE A O 1
ATOM 2127 N N . GLY A 1 268 ? 3.269 9.116 27.581 1.00 77.81 268 GLY A N 1
ATOM 2128 C CA . GLY A 1 268 ? 2.585 10.318 27.110 1.00 77.81 268 GLY A CA 1
ATOM 2129 C C . GLY A 1 268 ? 3.512 11.387 26.531 1.00 77.81 268 GLY A C 1
ATOM 2130 O O . GLY A 1 268 ? 3.261 12.578 26.731 1.00 77.81 268 GLY A O 1
ATOM 2131 N N . VAL A 1 269 ? 4.592 10.996 25.843 1.00 72.31 269 VAL A N 1
ATOM 2132 C CA . VAL A 1 269 ? 5.459 11.952 25.136 1.00 72.31 269 VAL A CA 1
ATOM 2133 C C . VAL A 1 269 ? 4.646 12.698 24.076 1.00 72.31 269 VAL A C 1
ATOM 2135 O O . VAL A 1 269 ? 4.029 12.103 23.199 1.00 72.31 269 VAL A O 1
ATOM 2138 N N . GLY A 1 270 ? 4.653 14.029 24.157 1.00 76.75 270 GLY A N 1
ATOM 2139 C CA . GLY A 1 270 ? 4.034 14.896 23.159 1.00 76.75 270 GLY A CA 1
ATOM 2140 C C . GLY A 1 270 ? 5.022 15.304 22.069 1.00 76.75 270 GLY A C 1
ATOM 2141 O O . GLY A 1 270 ? 6.178 15.618 22.354 1.00 76.75 270 GLY A O 1
ATOM 2142 N N . TRP A 1 271 ? 4.543 15.379 20.828 1.00 76.56 271 TRP A N 1
ATOM 2143 C CA . TRP A 1 271 ? 5.349 15.788 19.679 1.00 76.56 271 TRP A CA 1
ATOM 2144 C C . TRP A 1 271 ? 5.020 17.222 19.246 1.00 76.56 271 TRP A C 1
ATOM 2146 O O . TRP A 1 271 ? 3.843 17.571 19.106 1.00 76.56 271 TRP A O 1
ATOM 2156 N N . PRO A 1 272 ? 6.031 18.083 19.026 1.00 74.62 272 PRO A N 1
ATOM 2157 C CA . PRO A 1 272 ? 5.792 19.460 18.627 1.00 74.62 272 PRO A CA 1
ATOM 2158 C C . PRO A 1 272 ? 5.235 19.519 17.201 1.00 74.62 272 PRO A C 1
ATOM 2160 O O . PRO A 1 272 ? 5.809 18.957 16.270 1.00 74.62 272 PRO A O 1
ATOM 2163 N N . ARG A 1 273 ? 4.149 20.273 17.019 1.00 72.75 273 ARG A N 1
ATOM 2164 C CA . ARG A 1 273 ? 3.572 20.587 15.709 1.00 72.75 273 ARG A CA 1
ATOM 2165 C C . ARG A 1 273 ? 3.478 22.097 15.548 1.00 72.75 273 ARG A C 1
ATOM 2167 O O . ARG A 1 273 ? 2.855 22.779 16.357 1.00 72.75 273 ARG A O 1
ATOM 2174 N N . VAL A 1 274 ? 4.069 22.623 14.478 1.00 69.94 274 VAL A N 1
ATOM 2175 C CA . VAL A 1 274 ? 3.916 24.035 14.112 1.00 69.94 274 VAL A CA 1
ATOM 2176 C C . VAL A 1 274 ? 2.618 24.180 13.323 1.00 69.94 274 VAL A C 1
ATOM 2178 O O . VAL A 1 274 ? 2.541 23.785 12.162 1.00 69.94 274 VAL A O 1
ATOM 2181 N N . THR A 1 275 ? 1.582 24.723 13.954 1.00 65.69 275 THR A N 1
ATOM 2182 C CA . THR A 1 275 ? 0.323 25.077 13.285 1.00 65.69 275 THR A CA 1
ATOM 2183 C C . THR A 1 275 ? 0.313 26.560 12.934 1.00 65.69 275 THR A C 1
ATOM 2185 O O . THR A 1 275 ? 0.797 27.381 13.713 1.00 65.69 275 THR A O 1
ATOM 2188 N N . ALA A 1 276 ? -0.273 26.931 11.793 1.00 46.50 276 ALA A N 1
ATOM 2189 C CA . ALA A 1 276 ? -0.547 28.336 11.507 1.00 46.50 276 ALA A CA 1
ATOM 2190 C C . ALA A 1 276 ? -1.479 28.899 12.593 1.00 46.50 276 ALA A C 1
ATOM 2192 O O . ALA A 1 276 ? -2.548 28.342 12.843 1.00 46.50 276 ALA A O 1
ATOM 2193 N N . ALA A 1 277 ? -1.069 29.983 13.253 1.00 45.22 277 ALA A N 1
ATOM 2194 C CA . ALA A 1 277 ? -1.942 30.694 14.174 1.00 45.22 277 ALA A CA 1
ATOM 2195 C C . ALA A 1 277 ? -3.094 31.300 13.364 1.00 45.22 277 ALA A C 1
ATOM 2197 O O . ALA A 1 277 ? -2.885 32.206 12.556 1.00 45.22 277 ALA A O 1
ATOM 2198 N N . VAL A 1 278 ? -4.313 30.800 13.564 1.00 44.19 278 VAL A N 1
ATOM 2199 C CA . VAL A 1 278 ? -5.507 31.523 13.131 1.00 44.19 278 VAL A CA 1
ATOM 2200 C C . VAL A 1 278 ? -5.598 32.741 14.041 1.00 44.19 278 VAL A C 1
ATOM 2202 O O . VAL A 1 278 ? -5.984 32.630 15.203 1.00 44.19 278 VAL A O 1
ATOM 2205 N N . LEU A 1 279 ? -5.185 33.903 13.534 1.00 42.69 279 LEU A N 1
ATOM 2206 C CA . LEU A 1 279 ? -5.541 35.179 14.141 1.00 42.69 279 LEU A CA 1
ATOM 2207 C C . LEU A 1 279 ? -7.065 35.285 14.057 1.00 42.69 279 LEU A C 1
ATOM 2209 O O . LEU A 1 279 ? -7.613 35.624 13.009 1.00 42.69 279 LEU A O 1
ATOM 2213 N N . LEU A 1 280 ? -7.754 34.940 15.144 1.00 37.50 280 LEU A N 1
ATOM 2214 C CA . LEU A 1 280 ? -9.141 35.343 15.314 1.00 37.50 280 LEU A CA 1
ATOM 2215 C C . LEU A 1 280 ? -9.155 36.878 15.290 1.00 37.50 280 LEU A C 1
ATOM 2217 O O . LEU A 1 280 ? -8.399 37.487 16.054 1.00 37.50 280 LEU A O 1
ATOM 2221 N N . PRO A 1 281 ? -9.953 37.525 14.424 1.00 45.41 281 PRO A N 1
ATOM 2222 C CA . PRO A 1 281 ? -10.151 38.956 14.540 1.00 45.41 281 PRO A CA 1
ATOM 2223 C C . PRO A 1 281 ? -10.803 39.203 15.902 1.00 45.41 281 PRO A C 1
ATOM 2225 O O . PRO A 1 281 ? -11.881 38.680 16.186 1.00 45.41 281 PRO A O 1
ATOM 2228 N N . PHE A 1 282 ? -10.105 39.941 16.764 1.00 46.62 282 PHE A N 1
ATOM 2229 C CA . PHE A 1 282 ? -10.709 40.511 17.959 1.00 46.62 282 PHE A CA 1
ATOM 2230 C C . PHE A 1 282 ? -11.930 41.329 17.512 1.00 46.62 282 PHE A C 1
ATOM 2232 O O . PHE A 1 282 ? -11.801 42.185 16.633 1.00 46.62 282 PHE A O 1
ATOM 2239 N N . LEU A 1 283 ? -13.099 40.975 18.057 1.00 47.62 283 LEU A N 1
ATOM 2240 C CA . LEU A 1 283 ? -14.345 41.737 17.943 1.00 47.62 283 LEU A CA 1
ATOM 2241 C C . LEU A 1 283 ? -14.188 43.131 18.556 1.00 47.62 283 LEU A C 1
ATOM 2243 O O . LEU A 1 283 ? -13.493 43.233 19.594 1.00 47.62 283 LEU A O 1
#

Nearest PDB structures (foldseek):
  3aly-assembly1_A  TM=7.279E-01  e=3.343E-03  Sulfurisphaera tokodaii str. 7
  4e19-assembly2_B  TM=7.500E-01  e=4.466E-03  Halobacterium salinarum NRC-1
  2ehg-assembly1_A  TM=7.276E-01  e=2.540E-02  Sulfurisphaera tokodaii str. 7
  3hst-assembly2_B  TM=7.434E-01  e=2.262E-02  Mycobacterium tuberculosis
  3hst-assembly4_D  TM=7.151E-01  e=1.444E-01  Mycobacterium tuberculosis

Solvent-accessible surface area (backbone atoms only — not comparable to full-atom values): 17411 Å² total; per-residue (Å²): 94,74,88,68,72,65,55,84,30,34,41,54,28,31,76,68,70,74,40,98,53,31,47,31,96,85,78,63,48,70,17,40,69,52,30,56,58,47,69,34,72,75,31,35,55,56,46,59,74,75,32,56,68,70,64,46,60,78,48,68,83,51,52,66,64,57,44,51,55,60,48,56,48,81,81,52,67,53,98,89,38,54,35,25,57,54,49,54,51,50,49,50,49,49,49,51,54,50,57,60,45,57,65,47,64,78,73,50,102,64,91,81,77,89,80,72,90,72,91,71,91,81,74,94,74,66,38,58,85,97,35,72,40,77,49,72,52,74,52,69,44,79,92,75,75,47,71,50,75,51,71,51,71,28,43,43,78,43,56,56,59,56,53,47,50,50,38,53,50,53,52,51,37,54,77,71,64,53,46,68,40,82,46,73,36,62,44,61,68,59,27,32,42,74,60,66,76,42,84,62,91,56,93,60,28,66,57,52,50,54,38,48,60,58,63,70,46,98,47,55,70,48,70,36,64,44,58,60,77,81,40,48,55,59,56,50,51,59,58,53,52,71,80,49,77,94,75,90,81,88,69,98,58,85,53,80,92,45,44,64,53,52,51,38,58,75,73,61,67,79,71,94,75,94,71,85,80,78,78,71,79,82,127

pLDDT: mean 76.24, std 16.1, range [27.89, 95.94]

Mean predicted aligned error: 18.76 Å

Radius of gyration: 28.94 Å; Cα contacts (8 Å, |Δi|>4): 255; chains: 1; bounding box: 58×72×73 Å

Sequence (283 aa):
MVYHGSIMCNVQRARRGFTSHSRCGFYGDEESVIHALRDCGLAKQVWEHLLSFNAFVSQSNLSVDDWVRFNLNPRSKFDGFEWNVVFAWSQWWIWKWRDVKAAFLIHSKVAIPSAAKELRHVSWIPPGEGWFKLNADGCCKQVRRIAGGGGIIRDSIGMGAELWAVLQGLILAWNNGFHKLLVEVDSAIVADWLSSKNKCNGIHSNMVLACLDILKRDWSASIGHIYREANQVADCLANLALSYPVGIHELPMVPYEVKTLVNEDCIGVGWPRVTAAVLLPFL

Foldseek 3Di:
DLVVQPQPQLVNCCVVVNDVDQADPPPRDRGGSCCLQQVPPVNVVLCVVQDPPVRNVVLVPDDSVRSLVVQLPQDDDDPNHGRNVVSVVSSVVSSVVSVVVVVVVVPDPDDDDDDDPDPDDDDDQADPAPDKDKDKDKDADPVVRDIDIDIDIAHSVRVVVQLVVLLVVLVVCVVVVNQAEEAEDQDPVLLCLLQVVDPDPDPCNVSSVSSNVSVPDRGHYHGYYDHVVLCVLVVQVVVVCVVPDPDDDDDPDDDPSSVVVVVCVVVPPDDDDDDPDPPDPDD

Organism: Ricinus communis (NCBI:txid3988)

Secondary structure (DSSP, 8-state):
-TTTT----HHHHHHTTS-S--B-TTT-SB--HHIIIIISHHHHHHHHHHS-HHHHHTTTT--HHHHHHHHHS---EETTEEHHHHHHHHHHHHHHHHHHHHHHHTT--S------------PPPPPPTT--EEEEEEEEETTTTEEEEEEEEE-TT-HHHHHHHHHHHHHHHHHTT--EEEEEES-HHHHHHHTTSS---STTHHHHHHHHHHHTSSSEEEEEE--GGG-HHHHHHHHHGGGSPSS----SS--GGGHHHHHHHHTT-----------PPP-

InterPro domains:
  IPR002156 Ribonuclease H domain [PF13456] (135-241)
  IPR012337 Ribonuclease H-like superfamily [SSF53098] (130-245)
  IPR036397 Ribonuclease H superfamily [G3DSA:3.30.420.10] (131-243)
  IPR044730 Ribonuclease H-like domain, plant type [cd06222] (134-239)
  IPR053151 Ribonuclease H-like [PTHR47723] (114-268)